Protein AF-A0A0J0USX7-F1 (afdb_monomer_lite)

Secondary structure (DSSP, 8-state):
---EEEEEETTSSS-EEEEE-HHHHHHHHHHHHHHHHHHS----EEEEEE-TT--HHHHHHHHHHHHHHHHTT-EEEEEEEP-GGGGG-HHHHHHHHHHHHHHHTTTEEEEEEEEEETTEEEEEEEEPHHHHHHHHHHHHHHHHHHHHHHHHHHHHHHHHTS-----------------------SSSSSSSHHHHHHHHHHHHHHHHHHHHHHHHHHHHHHHHHHHHHHHHHHHHHHT----------

Radius of gyration: 35.48 Å; chains: 1; bounding box: 99×79×76 Å

Foldseek 3Di:
DDWDFAFPAVPDVVTDTDTGHPVVVVVVVVVVVVVVVVPDDDAAEAEAEDELDDDPVVLVVRLVVVLVSLLSFHKYKYKYFADDPCLVPCVSVLVSVVVSQVVNVLFWDWPAHFDDDDRMTITMIGGDPVSSVVVVVVVVVVVVVVVVVVVVVVVVVVVVVPDDDDDDDDDDDDDDDDDDDPDDDDPDDPPPVVVVVVVVVVVVVVVVVVVVVVVVVVVVVVVVVVVVVVVVVVVVVVVPDDPPDDDDD

pLDDT: mean 75.85, std 19.86, range [28.42, 96.5]

Sequence (249 aa):
MDLDLVEVAPEARPPVCRIMNFTKFKYEAQQRAKESRKKATNIIVKEMKYRPKIGSGDFETKTRKVAQFLTEGHKVKVTIMFRGREMQHPELGRRILDRVAAEVVNVGKVEIMAKQDGRNMTMVLGPDKKAQDMVKAQEKKASEAAAAAEHAEERMDAIMADATPEAPELVGISADGHTAQEAQEVETVEAAEEVEIAEAVEEVLEAEAEIELEAEIEAVAEIEVVAEIQEVIEEAENEAEPAVVGEAN

Structure (mmCIF, N/CA/C/O backbone):
data_AF-A0A0J0USX7-F1
#
_entry.id   AF-A0A0J0USX7-F1
#
loop_
_atom_site.group_PDB
_atom_site.id
_atom_site.type_symbol
_atom_site.label_atom_id
_atom_site.label_alt_id
_atom_site.label_comp_id
_atom_site.label_asym_id
_atom_site.label_entity_id
_atom_site.label_seq_id
_atom_site.pdbx_PDB_ins_code
_atom_site.Cartn_x
_atom_site.Cartn_y
_atom_site.Cartn_z
_atom_site.occupancy
_atom_site.B_iso_or_equiv
_atom_site.auth_seq_id
_atom_site.auth_comp_id
_atom_site.auth_asym_id
_atom_site.auth_atom_id
_atom_site.pdbx_PDB_model_num
ATOM 1 N N . MET A 1 1 ? -33.041 9.061 43.046 1.00 50.84 1 MET A N 1
ATOM 2 C CA . MET A 1 1 ? -33.480 8.273 41.868 1.00 50.84 1 MET A CA 1
ATOM 3 C C . MET A 1 1 ? -33.587 9.272 40.735 1.00 50.84 1 MET A C 1
ATOM 5 O O . MET A 1 1 ? -34.680 9.669 40.362 1.00 50.84 1 MET A O 1
ATOM 9 N N . ASP A 1 2 ? -32.441 9.727 40.246 1.00 78.50 2 ASP A N 1
ATOM 10 C CA . ASP A 1 2 ? -32.368 10.868 39.335 1.00 78.50 2 ASP A CA 1
ATOM 11 C C . ASP A 1 2 ? -32.026 10.311 37.951 1.00 78.50 2 ASP A C 1
ATOM 13 O O . ASP A 1 2 ? -30.861 10.100 37.599 1.00 78.50 2 ASP A O 1
ATOM 17 N N . LEU A 1 3 ? -33.083 9.908 37.242 1.00 86.19 3 LEU A N 1
ATOM 18 C CA . LEU A 1 3 ? -33.037 9.445 35.859 1.00 86.19 3 LEU A CA 1
ATOM 19 C C . LEU A 1 3 ? -33.660 10.515 34.962 1.00 86.19 3 LEU A C 1
ATOM 21 O O . LEU A 1 3 ? -34.644 11.147 35.341 1.00 86.19 3 LEU A O 1
ATOM 25 N N . ASP A 1 4 ? -33.108 10.671 33.763 1.00 89.50 4 ASP A N 1
ATOM 26 C CA . ASP A 1 4 ? -33.528 11.670 32.789 1.00 89.50 4 ASP A CA 1
ATOM 27 C C . ASP A 1 4 ? -34.405 11.025 31.702 1.00 89.50 4 ASP A C 1
ATOM 29 O O . ASP A 1 4 ? -34.228 9.856 31.341 1.00 89.50 4 ASP A O 1
ATOM 33 N N . LEU A 1 5 ? -35.346 11.786 31.139 1.00 90.62 5 LEU A N 1
ATOM 34 C CA . LEU A 1 5 ? -36.062 11.400 29.921 1.00 90.62 5 LEU A CA 1
ATOM 35 C C . LEU A 1 5 ? -35.264 11.904 28.715 1.00 90.62 5 LEU A C 1
ATOM 37 O O . LEU A 1 5 ? -35.216 13.107 28.468 1.00 90.62 5 LEU A O 1
ATOM 41 N N . VAL A 1 6 ? -34.626 10.996 27.976 1.00 90.69 6 VAL A N 1
ATOM 42 C CA . VAL A 1 6 ? -33.762 11.346 26.841 1.00 90.69 6 VAL A CA 1
ATOM 43 C C . VAL A 1 6 ? -34.420 10.915 25.537 1.00 90.69 6 VAL A C 1
ATOM 45 O O . VAL A 1 6 ? -34.780 9.751 25.361 1.00 90.69 6 VAL A O 1
ATOM 48 N N . GLU A 1 7 ? -34.555 11.845 24.601 1.00 90.75 7 GLU A N 1
ATOM 49 C CA . GLU A 1 7 ? -34.989 11.560 23.235 1.00 90.75 7 GLU A CA 1
ATOM 50 C C . GLU A 1 7 ? -33.837 10.911 22.455 1.00 90.75 7 GLU A C 1
ATOM 52 O O . GLU A 1 7 ? -32.769 11.501 22.298 1.00 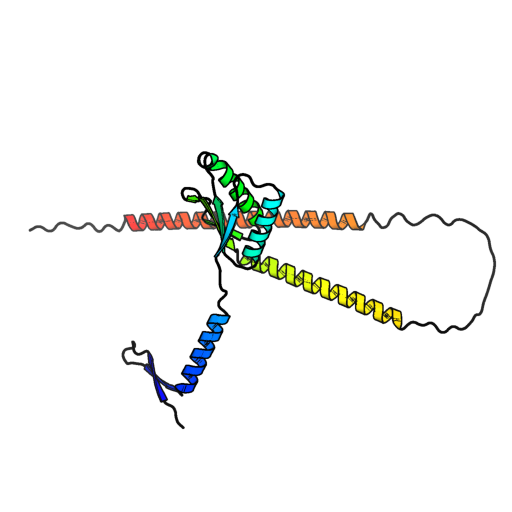90.75 7 GLU A O 1
ATOM 57 N N . VAL A 1 8 ? -34.023 9.664 22.013 1.00 89.44 8 VAL A N 1
ATOM 58 C CA . VAL A 1 8 ? -32.980 8.896 21.300 1.00 89.44 8 VAL A CA 1
ATOM 59 C C . VAL A 1 8 ? -33.176 8.900 19.787 1.00 89.44 8 VAL A C 1
ATOM 61 O O . VAL A 1 8 ? -32.210 8.714 19.053 1.00 89.44 8 VAL A O 1
ATOM 64 N N . ALA A 1 9 ? -34.412 9.103 19.327 1.00 89.88 9 ALA A N 1
ATOM 65 C CA . ALA A 1 9 ? -34.770 9.112 17.914 1.00 89.88 9 ALA A CA 1
ATOM 66 C C . ALA A 1 9 ? -35.772 10.247 17.635 1.00 89.88 9 ALA A C 1
ATOM 68 O O . ALA A 1 9 ? -36.983 10.015 17.712 1.00 89.88 9 ALA A O 1
ATOM 69 N N . PRO A 1 10 ? -35.276 11.457 17.315 1.00 90.50 10 PRO A N 1
ATOM 70 C CA . PRO A 1 10 ? -36.131 12.613 17.043 1.00 90.50 10 PRO A CA 1
ATOM 71 C C . PRO A 1 10 ? -36.825 12.555 15.676 1.00 90.50 10 PRO A C 1
ATOM 73 O O . PRO A 1 10 ? -37.827 13.224 15.452 1.00 90.50 10 PRO A O 1
ATOM 76 N N . GLU A 1 11 ? -36.313 11.746 14.746 1.00 93.81 11 GLU A N 1
ATOM 77 C CA . GLU A 1 11 ? -36.855 11.632 13.385 1.00 93.81 11 GLU A CA 1
ATOM 78 C C . GLU A 1 11 ? -38.049 10.663 13.285 1.00 93.81 11 GLU A C 1
ATOM 80 O O . GLU A 1 11 ? -38.735 10.617 12.263 1.00 93.81 11 GLU A O 1
ATOM 85 N N . ALA A 1 12 ? -38.333 9.895 14.343 1.00 93.38 12 ALA A N 1
ATOM 86 C CA . ALA A 1 12 ? -39.473 8.984 14.384 1.00 93.38 12 ALA A CA 1
ATOM 87 C C . ALA A 1 12 ? -40.796 9.741 14.617 1.00 93.38 12 ALA A C 1
ATOM 89 O O . ALA A 1 12 ? -40.851 10.714 15.369 1.00 93.38 12 ALA A O 1
ATOM 90 N N . ARG A 1 13 ? -41.896 9.275 14.004 1.00 90.75 13 ARG A N 1
ATOM 91 C CA . ARG A 1 13 ? -43.262 9.764 14.272 1.00 90.75 13 ARG A CA 1
ATOM 92 C C . ARG A 1 13 ? -44.103 8.648 14.898 1.00 90.75 13 ARG A C 1
ATOM 94 O O . ARG A 1 13 ? -44.522 7.758 14.159 1.00 90.75 13 ARG A O 1
ATOM 101 N N . PRO A 1 14 ? -44.408 8.692 16.207 1.00 88.81 14 PRO A N 1
ATOM 102 C CA . PRO A 1 14 ? -44.023 9.698 17.214 1.00 88.81 14 PRO A CA 1
ATOM 103 C C . PRO A 1 14 ? -42.555 9.569 17.699 1.00 88.81 14 PRO A C 1
ATOM 105 O O . PRO A 1 14 ? -41.985 8.482 17.585 1.00 88.81 14 PRO A O 1
ATOM 108 N N . PRO A 1 15 ? -41.944 10.645 18.248 1.00 92.81 15 PRO A N 1
ATOM 109 C CA . PRO A 1 15 ? -40.561 10.626 18.729 1.00 92.81 15 PRO A CA 1
ATOM 110 C C . PRO A 1 15 ? -40.397 9.655 19.897 1.00 92.81 15 PRO A C 1
ATOM 112 O O . PRO A 1 15 ? -41.255 9.557 20.780 1.00 92.81 15 PRO A O 1
ATOM 115 N N . VAL A 1 16 ? -39.283 8.922 19.899 1.00 93.75 16 VAL A N 1
ATOM 116 C CA . VAL A 1 16 ? -39.045 7.857 20.879 1.00 93.75 16 VAL A CA 1
ATOM 117 C C . VAL A 1 16 ? -38.107 8.353 21.974 1.00 93.75 16 VAL A C 1
ATOM 119 O O . VAL A 1 16 ? -36.917 8.599 21.746 1.00 93.75 16 VAL A O 1
ATOM 122 N N . CYS A 1 17 ? -38.644 8.438 23.190 1.00 92.25 17 CYS A N 1
ATOM 123 C CA . CYS A 1 17 ? -37.904 8.792 24.397 1.00 92.25 17 CYS A CA 1
ATOM 124 C C . CYS A 1 17 ? -37.589 7.545 25.234 1.00 92.25 17 CYS A C 1
ATOM 126 O O . CYS A 1 17 ? -38.424 6.652 25.387 1.00 92.25 17 CYS A O 1
ATOM 128 N N . ARG A 1 18 ? -36.386 7.487 25.810 1.00 91.56 18 ARG A N 1
ATOM 129 C CA . ARG A 1 18 ? -35.942 6.424 26.720 1.00 91.56 18 ARG A CA 1
ATOM 130 C C . ARG A 1 18 ? -35.486 7.039 28.040 1.00 91.56 18 ARG A C 1
ATOM 132 O O . ARG A 1 18 ? -34.738 8.012 28.053 1.00 91.56 18 ARG A O 1
ATOM 139 N N . ILE A 1 19 ? -35.922 6.450 29.151 1.00 91.25 19 ILE A N 1
ATOM 140 C CA . ILE A 1 19 ? -35.519 6.879 30.494 1.00 91.25 19 ILE A CA 1
ATOM 141 C C . ILE A 1 19 ? -34.122 6.319 30.782 1.00 91.25 19 ILE A C 1
ATOM 143 O O . ILE A 1 19 ? -33.929 5.101 30.774 1.00 91.25 19 ILE A O 1
ATOM 147 N N . MET A 1 20 ? -33.138 7.189 30.997 1.00 89.69 20 MET A N 1
ATOM 148 C CA . MET A 1 20 ? -31.751 6.812 31.293 1.00 89.69 20 MET A CA 1
ATOM 149 C C . MET A 1 20 ? -31.010 7.951 31.998 1.00 89.69 20 MET A C 1
ATOM 151 O O . MET A 1 20 ? -31.457 9.087 31.988 1.00 89.69 20 MET A O 1
ATOM 155 N N . ASN A 1 21 ? -29.845 7.678 32.587 1.00 91.38 21 ASN A N 1
ATOM 156 C CA . ASN A 1 21 ? -28.987 8.749 33.097 1.00 91.38 21 ASN A CA 1
ATOM 157 C C . ASN A 1 21 ? -28.169 9.359 31.946 1.00 91.38 21 ASN A C 1
ATOM 159 O O . ASN A 1 21 ? -27.303 8.684 31.371 1.00 91.38 21 ASN A O 1
ATOM 163 N N . PHE A 1 22 ? -28.420 10.627 31.615 1.00 89.19 22 PHE A N 1
ATOM 164 C CA . PHE A 1 22 ? -27.811 11.278 30.452 1.00 89.19 22 PHE A CA 1
ATOM 165 C C . PHE A 1 22 ? -26.287 11.420 30.585 1.00 89.19 22 PHE A C 1
ATOM 167 O O . PHE A 1 22 ? -25.537 11.218 29.624 1.00 89.19 22 PHE A O 1
ATOM 174 N N . THR A 1 23 ? -25.809 11.711 31.797 1.00 90.75 23 THR A N 1
ATOM 175 C CA . THR A 1 23 ? -24.381 11.917 32.073 1.00 90.75 23 THR A CA 1
ATOM 176 C C . THR A 1 23 ? -23.580 10.633 31.861 1.00 90.75 23 THR A C 1
ATOM 178 O O . THR A 1 23 ? -22.536 10.657 31.200 1.00 90.75 23 THR A O 1
ATOM 181 N N . LYS A 1 24 ? -24.092 9.497 32.352 1.00 91.81 24 LYS A N 1
ATOM 182 C CA . LYS A 1 24 ? -23.464 8.184 32.149 1.00 91.81 24 LYS A CA 1
ATOM 183 C C . LYS A 1 24 ? -23.441 7.792 30.669 1.00 91.81 24 LYS A C 1
ATOM 185 O O . LYS A 1 24 ? -22.391 7.397 30.166 1.00 91.81 24 LYS A O 1
ATOM 190 N N . PHE A 1 25 ? -24.554 7.977 29.957 1.00 90.81 25 PHE A N 1
ATOM 191 C CA . PHE A 1 25 ? -24.641 7.671 28.526 1.00 90.81 25 PHE A CA 1
ATOM 192 C C . PHE A 1 25 ? -23.638 8.482 27.693 1.00 90.81 25 PHE A C 1
ATOM 194 O O . PHE A 1 25 ? -22.931 7.925 26.854 1.00 90.81 25 PHE A O 1
ATOM 201 N N . LYS A 1 26 ? -23.506 9.790 27.957 1.00 92.31 26 LYS A N 1
ATOM 202 C CA . LYS A 1 26 ? -22.534 10.649 27.262 1.00 92.31 26 LYS A CA 1
ATOM 203 C C . LYS A 1 26 ? -21.092 10.194 27.507 1.00 92.31 26 LYS A C 1
ATOM 205 O O . LYS A 1 26 ? -20.283 10.231 26.580 1.00 92.31 26 LYS A O 1
ATOM 210 N N . TYR A 1 27 ? -20.769 9.757 28.724 1.00 94.12 27 TYR A N 1
ATOM 211 C CA . TYR A 1 27 ? -19.449 9.216 29.047 1.00 94.12 27 TYR A CA 1
ATOM 212 C C . TYR A 1 27 ? -19.174 7.905 28.298 1.00 94.12 27 TYR A C 1
ATOM 214 O O . TYR A 1 27 ? -18.152 7.795 27.623 1.00 94.12 27 TYR A O 1
ATOM 222 N N . GLU A 1 28 ? -20.099 6.945 28.335 1.00 94.19 28 GLU A N 1
ATOM 223 C CA . GLU A 1 28 ? -19.962 5.666 27.623 1.00 94.19 28 GLU A CA 1
ATOM 224 C C . GLU A 1 28 ? -19.880 5.861 26.105 1.00 94.19 28 GLU A C 1
ATOM 226 O O . GLU A 1 28 ? -19.040 5.248 25.448 1.00 94.19 28 GLU A O 1
ATOM 231 N N . ALA A 1 29 ? -20.669 6.781 25.542 1.00 93.31 29 ALA A N 1
ATOM 232 C CA . ALA A 1 29 ? -20.594 7.147 24.131 1.00 93.31 29 ALA A CA 1
ATOM 233 C C . ALA A 1 29 ? -19.229 7.756 23.768 1.00 93.31 29 ALA A C 1
ATOM 235 O O . ALA A 1 29 ? -18.646 7.403 22.741 1.00 93.31 29 ALA A O 1
ATOM 236 N N . GLN A 1 30 ? -18.674 8.627 24.618 1.00 94.44 30 GLN A N 1
ATOM 237 C CA . GLN A 1 30 ? -17.334 9.184 24.417 1.00 94.44 30 GLN A CA 1
ATOM 238 C C . GLN A 1 30 ? -16.240 8.120 24.532 1.00 94.44 30 GLN A C 1
ATOM 240 O O . GLN A 1 30 ? -15.299 8.132 23.736 1.00 94.44 30 GLN A O 1
ATOM 245 N N . GLN A 1 31 ? -16.346 7.201 25.490 1.00 95.50 31 GLN A N 1
ATOM 246 C CA . GLN A 1 31 ? -15.386 6.111 25.650 1.00 95.50 31 GLN A CA 1
ATOM 247 C C . GLN A 1 31 ? -15.457 5.142 24.468 1.00 95.50 31 GLN A C 1
ATOM 249 O O . GLN A 1 31 ? -14.426 4.884 23.849 1.00 95.50 31 GLN A O 1
ATOM 254 N N . ARG A 1 32 ? -16.661 4.739 24.043 1.00 93.38 32 ARG A N 1
ATOM 255 C CA . ARG A 1 32 ? -16.876 3.928 22.836 1.00 93.38 32 ARG A CA 1
ATOM 256 C C . ARG A 1 32 ? -16.341 4.613 21.580 1.00 93.38 32 ARG A C 1
ATOM 258 O O . ARG A 1 32 ? -15.703 3.962 20.758 1.00 93.38 32 ARG A O 1
ATOM 265 N N . ALA A 1 33 ? -16.537 5.925 21.435 1.00 93.31 33 ALA A N 1
ATOM 266 C CA . ALA A 1 33 ? -15.982 6.682 20.315 1.00 93.31 33 ALA A CA 1
ATOM 267 C C . ALA A 1 33 ? -14.443 6.711 20.343 1.00 93.31 33 ALA A C 1
ATOM 269 O O . ALA A 1 33 ? -13.807 6.552 19.301 1.00 93.31 33 ALA A O 1
ATOM 270 N N . LYS A 1 34 ? -13.819 6.873 21.518 1.00 93.75 34 LYS A N 1
ATOM 271 C CA . LYS A 1 34 ? -12.353 6.807 21.666 1.00 93.75 34 LYS A CA 1
ATOM 272 C C . LYS A 1 34 ? -11.818 5.407 21.373 1.00 93.75 34 LYS A C 1
ATOM 274 O O . LYS A 1 34 ? -10.821 5.284 20.669 1.00 93.75 34 LYS A O 1
ATOM 279 N N . GLU A 1 35 ? -12.466 4.366 21.882 1.00 93.00 35 GLU A N 1
ATOM 280 C CA . GLU A 1 35 ? -12.103 2.972 21.610 1.00 93.00 35 GLU A CA 1
ATOM 281 C C . GLU A 1 35 ? -12.246 2.634 20.129 1.00 93.00 35 GLU A C 1
ATOM 283 O O . GLU A 1 35 ? -11.338 2.043 19.554 1.00 93.00 35 GLU A O 1
ATOM 288 N N . SER A 1 36 ? -13.326 3.074 19.482 1.00 92.00 36 SER A N 1
ATOM 289 C CA . SER A 1 36 ? -13.518 2.900 18.041 1.00 92.00 36 SER A CA 1
ATOM 290 C C . SER A 1 36 ? -12.425 3.595 17.232 1.00 92.00 36 SER A C 1
ATOM 292 O O . SER A 1 36 ? -11.926 3.012 16.276 1.00 92.00 36 SER A O 1
ATOM 294 N N . ARG A 1 37 ? -12.015 4.811 17.618 1.00 89.69 37 ARG A N 1
ATOM 295 C CA . ARG A 1 37 ? -10.912 5.525 16.952 1.00 89.69 37 ARG A CA 1
ATOM 296 C C . ARG A 1 37 ? -9.565 4.831 17.143 1.00 89.69 37 ARG A C 1
ATOM 298 O O . ARG A 1 37 ? -8.756 4.860 16.230 1.00 89.69 37 ARG A O 1
ATOM 305 N N . LYS A 1 38 ? -9.327 4.215 18.306 1.00 89.69 38 LYS A N 1
ATOM 306 C CA . LYS A 1 38 ? -8.104 3.439 18.578 1.00 89.69 38 LYS A CA 1
ATOM 307 C C . LYS A 1 38 ? -8.077 2.108 17.821 1.00 89.69 38 LYS A C 1
ATOM 309 O O . LYS A 1 38 ? -7.012 1.688 17.395 1.00 89.69 38 LYS A O 1
ATOM 314 N N . LYS A 1 39 ? -9.233 1.451 17.674 1.00 87.69 39 LYS A N 1
ATOM 315 C CA . LYS A 1 39 ? -9.382 0.178 16.947 1.00 87.69 39 LYS A CA 1
ATOM 316 C C . LYS A 1 39 ? -9.358 0.349 15.426 1.00 87.69 39 LYS A C 1
ATOM 318 O O . LYS A 1 39 ? -9.117 -0.618 14.716 1.00 87.69 39 LYS A O 1
ATOM 323 N N . ALA A 1 40 ? -9.626 1.551 14.920 1.00 87.38 40 ALA A N 1
ATOM 324 C CA . ALA A 1 40 ? -9.529 1.841 13.498 1.00 87.38 40 ALA A CA 1
ATOM 325 C C . ALA A 1 40 ? -8.056 1.836 13.054 1.00 87.38 40 ALA A C 1
ATOM 327 O O . ALA A 1 40 ? -7.289 2.734 13.403 1.00 87.38 40 ALA A O 1
ATOM 328 N N . THR A 1 41 ? -7.667 0.840 12.259 1.00 83.50 41 THR A N 1
ATOM 329 C CA . THR A 1 41 ? -6.334 0.771 11.650 1.00 83.50 41 THR A CA 1
ATOM 330 C C . THR A 1 41 ? -6.146 1.934 10.680 1.00 83.50 41 THR A C 1
ATOM 332 O O . THR A 1 41 ? -6.904 2.092 9.721 1.00 83.50 41 THR A O 1
ATOM 335 N N . ASN A 1 42 ? -5.135 2.771 10.920 1.00 84.31 42 ASN A N 1
ATOM 336 C CA . ASN A 1 42 ? -4.835 3.899 10.047 1.00 84.31 42 ASN A CA 1
ATOM 337 C C . ASN A 1 42 ? -4.047 3.421 8.817 1.00 84.31 42 ASN A C 1
ATOM 339 O O . ASN A 1 42 ? -2.852 3.138 8.895 1.00 84.31 42 ASN A O 1
ATOM 343 N N . ILE A 1 43 ? -4.726 3.324 7.674 1.00 89.31 43 ILE A N 1
ATOM 344 C CA . ILE A 1 43 ? -4.095 2.969 6.400 1.00 89.31 43 ILE A CA 1
ATOM 345 C C . ILE A 1 43 ? -3.479 4.237 5.805 1.00 89.31 43 ILE A C 1
ATOM 347 O O . ILE A 1 43 ? -4.162 5.058 5.193 1.00 89.31 43 ILE A O 1
ATOM 351 N N . ILE A 1 44 ? -2.173 4.401 6.001 1.00 92.81 44 ILE A N 1
ATOM 352 C CA . ILE A 1 44 ? -1.399 5.499 5.421 1.00 92.81 44 ILE A CA 1
ATOM 353 C C . ILE A 1 44 ? -0.962 5.109 4.008 1.00 92.81 44 ILE A C 1
ATOM 355 O O . ILE A 1 44 ? -0.533 3.981 3.772 1.00 92.81 44 ILE A O 1
ATOM 359 N N . VAL A 1 45 ? -1.027 6.058 3.071 1.00 93.88 45 VAL A N 1
ATOM 360 C CA . VAL A 1 45 ? -0.423 5.895 1.744 1.00 93.88 45 VAL A CA 1
ATOM 361 C C . VAL A 1 45 ? 1.054 6.268 1.833 1.00 93.88 45 VAL A C 1
ATOM 363 O O . VAL A 1 45 ? 1.400 7.430 2.051 1.00 93.88 45 VAL A O 1
ATOM 366 N N . LYS A 1 46 ? 1.936 5.283 1.680 1.00 95.44 46 LYS A N 1
ATOM 367 C CA . LYS A 1 46 ? 3.384 5.483 1.604 1.00 95.44 46 LYS A CA 1
ATOM 368 C C . LYS A 1 46 ? 3.783 5.735 0.157 1.00 95.44 46 LYS A C 1
ATOM 370 O O . LYS A 1 46 ? 3.250 5.125 -0.765 1.00 95.44 46 LYS A O 1
ATOM 375 N N . GLU A 1 47 ? 4.732 6.636 -0.052 1.00 95.31 47 GLU A N 1
ATOM 376 C CA . GLU A 1 47 ? 5.253 6.931 -1.385 1.00 95.31 47 GLU A CA 1
ATOM 377 C C . GLU A 1 47 ? 6.656 6.357 -1.537 1.00 95.31 47 GLU A C 1
ATOM 379 O O . GLU A 1 47 ? 7.528 6.622 -0.709 1.00 95.31 47 GLU A O 1
ATOM 384 N N . MET A 1 48 ? 6.893 5.619 -2.621 1.00 95.31 48 MET A N 1
ATOM 385 C CA . MET A 1 48 ? 8.213 5.092 -2.954 1.00 95.31 48 MET A CA 1
ATOM 386 C C . MET A 1 48 ? 8.657 5.600 -4.321 1.00 95.31 48 MET A C 1
ATOM 388 O O . MET A 1 48 ? 7.928 5.488 -5.305 1.00 95.31 48 MET A O 1
ATOM 392 N N . LYS A 1 49 ? 9.865 6.170 -4.395 1.00 94.31 49 LYS A N 1
ATOM 393 C CA . LYS A 1 49 ? 10.390 6.781 -5.623 1.00 94.31 49 LYS A CA 1
ATOM 394 C C . LYS A 1 49 ? 11.505 5.947 -6.245 1.00 94.31 49 LYS A C 1
ATOM 396 O O . LYS A 1 49 ? 12.532 5.673 -5.618 1.00 94.31 49 LYS A O 1
ATOM 401 N N . TYR A 1 50 ? 11.334 5.637 -7.522 1.00 94.44 50 TYR A N 1
ATOM 402 C CA . TYR A 1 50 ? 12.287 4.899 -8.343 1.00 94.44 50 TYR A CA 1
ATOM 403 C C . TYR A 1 50 ? 12.848 5.790 -9.454 1.00 94.44 50 TYR A C 1
ATOM 405 O O . TYR A 1 50 ? 12.264 6.809 -9.841 1.00 94.44 50 TYR A O 1
ATOM 413 N N . ARG A 1 51 ? 14.028 5.416 -9.949 1.00 92.31 51 ARG A N 1
ATOM 414 C CA . ARG A 1 51 ? 14.678 6.067 -11.091 1.00 92.31 51 ARG A CA 1
ATOM 415 C C . ARG A 1 51 ? 14.731 5.089 -12.268 1.00 92.31 51 ARG A C 1
ATOM 417 O O . ARG A 1 51 ? 14.954 3.910 -12.017 1.00 92.31 51 ARG A O 1
ATOM 424 N N . PRO A 1 52 ? 14.618 5.560 -13.526 1.00 91.62 52 PRO A N 1
ATOM 425 C CA . PRO A 1 52 ? 14.700 4.691 -14.707 1.00 91.62 52 PRO A CA 1
ATOM 426 C C . PRO A 1 52 ? 16.033 3.935 -14.852 1.00 91.62 52 PRO A C 1
ATOM 428 O O . PRO A 1 52 ? 16.082 2.892 -15.487 1.00 91.62 52 PRO A O 1
ATOM 431 N N . LYS A 1 53 ? 17.119 4.458 -14.266 1.00 90.75 53 LYS A N 1
ATOM 432 C CA . LYS A 1 53 ? 18.472 3.871 -14.281 1.00 90.75 53 LYS A CA 1
ATOM 433 C C . LYS A 1 53 ? 18.914 3.472 -12.874 1.00 90.75 53 LYS A C 1
ATOM 435 O O . LYS A 1 53 ? 19.873 4.021 -12.334 1.00 90.75 53 LYS A O 1
ATOM 440 N N . ILE A 1 54 ? 18.135 2.605 -12.242 1.00 91.81 54 ILE A N 1
ATOM 441 C CA . ILE A 1 54 ? 18.432 2.050 -10.920 1.00 91.81 54 ILE A CA 1
ATOM 442 C C . ILE A 1 54 ? 19.357 0.829 -11.054 1.00 91.81 54 ILE A C 1
ATOM 444 O O . ILE A 1 54 ? 19.212 0.049 -11.991 1.00 91.81 54 ILE A O 1
ATOM 448 N N . GLY A 1 55 ? 20.324 0.678 -10.145 1.00 93.56 55 GLY A N 1
ATOM 449 C CA . GLY A 1 55 ? 21.134 -0.543 -10.047 1.00 93.56 55 GLY A CA 1
ATOM 450 C C . GLY A 1 55 ? 20.377 -1.665 -9.328 1.00 93.56 55 GLY A C 1
ATOM 451 O O . GLY A 1 55 ? 19.422 -1.389 -8.603 1.00 93.56 55 GLY A O 1
ATOM 452 N N . SER A 1 56 ? 20.817 -2.916 -9.479 1.00 92.88 56 SER A N 1
ATOM 453 C CA . SER A 1 56 ? 20.166 -4.087 -8.862 1.00 92.88 56 SER A CA 1
ATOM 454 C C . SER A 1 56 ? 20.041 -3.973 -7.337 1.00 92.88 56 SER A C 1
ATOM 456 O O . SER A 1 56 ? 18.955 -4.173 -6.806 1.00 92.88 56 SER A O 1
ATOM 458 N N . GLY A 1 57 ? 21.102 -3.553 -6.639 1.00 93.50 57 GLY A N 1
ATOM 459 C CA . GLY A 1 57 ? 21.077 -3.438 -5.173 1.00 93.50 57 GLY A CA 1
ATOM 460 C C . GLY A 1 57 ? 20.120 -2.363 -4.627 1.00 93.50 57 GLY A C 1
ATOM 461 O O . GLY A 1 57 ? 19.449 -2.586 -3.619 1.00 93.50 57 GLY A O 1
ATOM 462 N N . ASP A 1 58 ? 20.002 -1.203 -5.292 1.00 93.38 58 ASP A N 1
ATOM 463 C CA . ASP A 1 58 ? 19.034 -0.160 -4.885 1.00 93.38 58 ASP A CA 1
ATOM 464 C C . ASP A 1 58 ? 17.599 -0.593 -5.206 1.00 93.38 58 ASP A C 1
ATOM 466 O O . ASP A 1 58 ? 16.673 -0.279 -4.459 1.00 93.38 58 ASP A O 1
ATOM 470 N N . PHE A 1 59 ? 17.415 -1.332 -6.304 1.00 94.31 59 PHE A N 1
ATOM 471 C CA . PHE A 1 59 ? 16.122 -1.886 -6.679 1.00 94.31 59 PHE A CA 1
ATOM 472 C C . PHE A 1 59 ? 15.616 -2.865 -5.614 1.00 94.31 59 PHE A C 1
ATOM 474 O O . PHE A 1 59 ? 14.544 -2.635 -5.059 1.00 94.31 59 PHE A O 1
ATOM 481 N N . GLU A 1 60 ? 16.422 -3.863 -5.251 1.00 94.38 60 GLU A N 1
ATOM 482 C CA . GLU A 1 60 ? 16.054 -4.877 -4.257 1.00 94.38 60 GLU A CA 1
ATOM 483 C C . GLU A 1 60 ? 15.774 -4.251 -2.883 1.00 94.38 60 GLU A C 1
ATOM 485 O O . GLU A 1 60 ? 14.758 -4.530 -2.247 1.00 94.38 60 GLU A O 1
ATOM 490 N N . THR A 1 61 ? 16.623 -3.312 -2.451 1.00 94.75 61 THR A N 1
ATOM 491 C CA . THR A 1 61 ? 16.430 -2.603 -1.177 1.00 94.75 61 THR A CA 1
ATOM 492 C C . THR A 1 61 ? 15.101 -1.846 -1.148 1.00 94.75 61 THR A C 1
ATOM 494 O O . THR A 1 61 ? 14.431 -1.780 -0.112 1.00 94.75 61 THR A O 1
ATOM 497 N N . LYS A 1 62 ? 14.702 -1.244 -2.274 1.00 94.44 62 LYS A N 1
ATOM 498 C CA . LYS A 1 62 ? 13.419 -0.547 -2.369 1.00 94.44 62 LYS A CA 1
ATOM 499 C C . LYS A 1 62 ? 12.253 -1.518 -2.442 1.00 94.44 62 LYS A C 1
ATOM 501 O O . LYS A 1 62 ? 11.280 -1.277 -1.734 1.00 94.44 62 LYS A O 1
ATOM 506 N N . THR A 1 63 ? 12.345 -2.602 -3.210 1.00 93.94 63 THR A N 1
ATOM 507 C CA . THR A 1 63 ? 11.269 -3.599 -3.266 1.00 93.94 63 THR A CA 1
ATOM 508 C C . THR A 1 63 ? 11.044 -4.251 -1.904 1.00 93.94 63 THR A C 1
ATOM 510 O O . THR A 1 63 ? 9.901 -4.347 -1.469 1.00 93.94 63 THR A O 1
ATOM 513 N N . ARG A 1 64 ? 12.106 -4.543 -1.143 1.00 94.31 64 ARG A N 1
ATOM 514 C CA . ARG A 1 64 ? 11.993 -5.038 0.239 1.00 94.31 64 ARG A CA 1
ATOM 515 C C . ARG A 1 64 ? 11.230 -4.075 1.153 1.00 94.31 64 ARG A C 1
ATOM 517 O O . ARG A 1 64 ? 10.385 -4.498 1.932 1.00 94.31 64 ARG A O 1
ATOM 524 N N . LYS A 1 65 ? 11.477 -2.767 1.032 1.00 95.06 65 LYS A N 1
ATOM 525 C CA . LYS A 1 65 ? 10.717 -1.742 1.773 1.00 95.06 65 LYS A CA 1
ATOM 526 C C . LYS A 1 65 ? 9.262 -1.650 1.318 1.00 95.06 65 LYS A C 1
ATOM 528 O O . LYS A 1 65 ? 8.387 -1.410 2.141 1.00 95.06 65 LYS A O 1
ATOM 533 N N . VAL A 1 66 ? 8.997 -1.815 0.021 1.00 94.94 66 VAL A N 1
ATOM 534 C CA . VAL A 1 66 ? 7.625 -1.883 -0.505 1.00 94.94 66 VAL A CA 1
ATOM 535 C C . VAL A 1 66 ? 6.900 -3.093 0.084 1.00 94.94 66 VAL A C 1
ATOM 537 O O . VAL A 1 66 ? 5.801 -2.918 0.600 1.00 94.94 66 VAL A O 1
ATOM 540 N N . ALA A 1 67 ? 7.533 -4.268 0.092 1.00 93.06 67 ALA A N 1
ATOM 541 C CA . ALA A 1 67 ? 6.992 -5.472 0.714 1.00 93.06 67 ALA A CA 1
ATOM 542 C C . ALA A 1 67 ? 6.715 -5.259 2.210 1.00 93.06 67 ALA A C 1
ATOM 544 O O . ALA A 1 67 ? 5.609 -5.526 2.660 1.00 93.06 67 ALA A O 1
ATOM 545 N N . GLN A 1 68 ? 7.651 -4.658 2.954 1.00 92.69 68 GLN A N 1
ATOM 546 C CA . GLN A 1 68 ? 7.452 -4.328 4.369 1.00 92.69 68 GLN A CA 1
ATOM 547 C C . GLN A 1 68 ? 6.230 -3.419 4.595 1.00 92.69 68 GLN A C 1
ATOM 549 O O . GLN A 1 68 ? 5.394 -3.707 5.449 1.00 92.69 68 GLN A O 1
ATOM 554 N N . PHE A 1 69 ? 6.083 -2.340 3.819 1.00 93.88 69 PHE A N 1
ATOM 555 C CA . PHE A 1 69 ? 4.921 -1.452 3.946 1.00 93.88 69 PHE A CA 1
ATOM 556 C C . PHE A 1 69 ? 3.605 -2.156 3.610 1.00 93.88 69 PHE A C 1
ATOM 558 O O . PHE A 1 69 ? 2.573 -1.853 4.214 1.00 93.88 69 PHE A O 1
ATOM 565 N N . LEU A 1 70 ? 3.639 -3.093 2.663 1.00 92.50 70 LEU A N 1
ATOM 566 C CA . LEU A 1 70 ? 2.479 -3.903 2.329 1.00 92.50 70 LEU A CA 1
ATOM 567 C C . LEU A 1 70 ? 2.164 -4.896 3.440 1.00 92.50 70 LEU A C 1
ATOM 569 O O . LEU A 1 70 ? 0.996 -4.995 3.772 1.00 92.50 70 LEU A O 1
ATOM 573 N N . THR A 1 71 ? 3.138 -5.526 4.097 1.00 90.75 71 THR A N 1
ATOM 574 C CA . THR A 1 71 ? 2.902 -6.391 5.272 1.00 90.75 71 THR A CA 1
ATOM 575 C C . THR A 1 71 ? 2.311 -5.614 6.458 1.00 90.75 71 THR A C 1
ATOM 577 O O . THR A 1 71 ? 1.422 -6.106 7.160 1.00 90.75 71 THR A O 1
ATOM 580 N N . GLU A 1 72 ? 2.729 -4.359 6.648 1.00 90.00 72 GLU A N 1
ATOM 581 C CA . GLU A 1 72 ? 2.194 -3.453 7.678 1.00 90.00 72 GLU A CA 1
ATOM 582 C C . GLU A 1 72 ? 0.737 -3.008 7.409 1.00 90.00 72 GLU A C 1
ATOM 584 O O . GLU A 1 72 ? 0.067 -2.509 8.314 1.00 90.00 72 GLU A O 1
ATOM 589 N N . GLY A 1 73 ? 0.205 -3.201 6.194 1.00 90.38 73 GLY A N 1
ATOM 590 C CA . GLY A 1 73 ? -1.158 -2.774 5.831 1.00 90.38 73 GLY A CA 1
ATOM 591 C C . GLY A 1 73 ? -1.258 -1.354 5.311 1.00 90.38 73 GLY A C 1
ATOM 592 O O . GLY A 1 73 ? -2.339 -0.759 5.316 1.00 90.38 73 GLY A O 1
ATOM 593 N N . HIS A 1 74 ? -0.150 -0.806 4.830 1.00 94.38 74 HIS A N 1
ATOM 594 C CA . HIS A 1 74 ? -0.128 0.478 4.158 1.00 94.38 74 HIS A CA 1
ATOM 595 C C . HIS A 1 74 ? -0.266 0.311 2.646 1.00 94.38 74 HIS A C 1
ATOM 597 O O . HIS A 1 74 ? 0.249 -0.630 2.049 1.00 94.38 74 HIS A O 1
ATOM 603 N N . LYS A 1 75 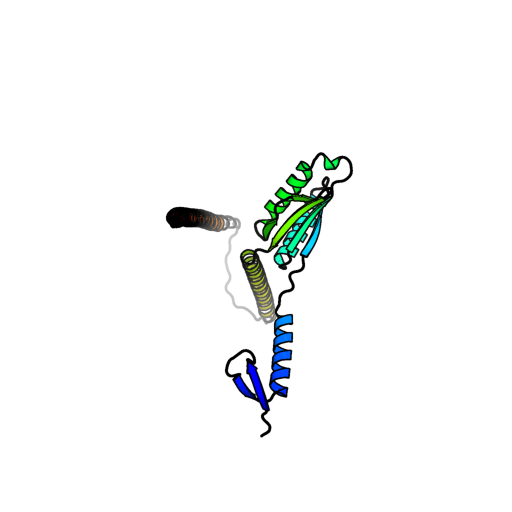? -0.951 1.262 2.008 1.00 94.88 75 LYS A N 1
ATOM 604 C CA . LYS A 1 75 ? -0.977 1.344 0.543 1.00 94.88 75 LYS A CA 1
ATOM 605 C C . LYS A 1 75 ? 0.314 1.982 0.067 1.00 94.88 75 LYS A C 1
ATOM 607 O O . LYS A 1 75 ? 0.763 2.964 0.662 1.00 94.88 75 LYS A O 1
ATOM 612 N N . VAL A 1 76 ? 0.886 1.485 -1.022 1.00 96.50 76 VAL A N 1
ATOM 613 C CA . VAL A 1 76 ? 2.152 2.006 -1.543 1.00 96.50 76 VAL A CA 1
ATOM 614 C C . VAL A 1 76 ? 1.951 2.581 -2.934 1.00 96.50 76 VAL A C 1
ATOM 616 O O . VAL A 1 76 ? 1.590 1.883 -3.876 1.00 96.50 76 VAL A O 1
ATOM 619 N N . LYS A 1 77 ? 2.225 3.876 -3.074 1.00 96.44 77 LYS A N 1
ATOM 620 C CA . LYS A 1 77 ? 2.283 4.564 -4.360 1.00 96.44 77 LYS A CA 1
ATOM 621 C C . LYS A 1 77 ? 3.724 4.576 -4.847 1.00 96.44 77 LYS A C 1
ATOM 623 O O . LYS A 1 77 ? 4.566 5.321 -4.337 1.00 96.44 77 LYS A O 1
ATOM 628 N N . VAL A 1 78 ? 4.001 3.759 -5.851 1.00 95.94 78 VAL A N 1
ATOM 629 C CA . VAL A 1 78 ? 5.298 3.687 -6.514 1.00 95.94 78 VAL A CA 1
ATOM 630 C C . VAL A 1 78 ? 5.332 4.732 -7.621 1.00 95.94 78 VAL A C 1
ATOM 632 O O . VAL A 1 78 ? 4.436 4.789 -8.455 1.00 95.94 78 VAL A O 1
ATOM 635 N N . THR A 1 79 ? 6.345 5.594 -7.617 1.00 95.31 79 THR A N 1
ATOM 636 C CA . THR A 1 79 ? 6.508 6.669 -8.602 1.00 95.31 79 THR A CA 1
ATOM 637 C C . THR A 1 79 ? 7.882 6.599 -9.248 1.00 95.31 79 THR A C 1
ATOM 639 O O . THR A 1 79 ? 8.905 6.724 -8.574 1.00 95.31 79 THR A O 1
ATOM 642 N N . ILE A 1 80 ? 7.915 6.480 -10.569 1.00 94.31 80 ILE A N 1
ATOM 643 C CA . ILE A 1 80 ? 9.118 6.660 -11.376 1.00 94.31 80 ILE A CA 1
ATOM 644 C C . ILE A 1 80 ? 9.111 8.077 -11.926 1.00 94.31 80 ILE A C 1
ATOM 646 O O . ILE A 1 80 ? 8.132 8.521 -12.518 1.00 94.31 80 ILE A O 1
ATOM 650 N N . MET A 1 81 ? 10.211 8.797 -11.732 1.00 92.50 81 MET A N 1
ATOM 651 C CA . MET A 1 81 ? 10.385 10.128 -12.308 1.00 92.50 81 MET A CA 1
ATOM 652 C C . MET A 1 81 ? 11.293 10.030 -13.527 1.00 92.50 81 MET A C 1
ATOM 654 O O . MET A 1 81 ? 12.479 9.723 -13.385 1.00 92.50 81 MET A O 1
ATOM 658 N N . PHE A 1 82 ? 10.776 10.355 -14.707 1.00 92.88 82 PHE A N 1
ATOM 659 C CA . PHE A 1 82 ? 11.612 10.494 -15.896 1.00 92.88 82 PHE A CA 1
ATOM 660 C C . PHE A 1 82 ? 12.352 11.831 -15.859 1.00 92.88 82 PHE A C 1
ATOM 662 O O . PHE A 1 82 ? 11.835 12.836 -15.351 1.00 92.88 82 PHE A O 1
ATOM 669 N N . ARG A 1 83 ? 13.585 11.890 -16.375 1.00 91.12 83 ARG A N 1
ATOM 670 C CA . ARG A 1 83 ? 14.325 13.156 -16.474 1.00 91.12 83 ARG A CA 1
ATOM 671 C C . ARG A 1 83 ? 14.807 13.418 -17.897 1.00 91.12 83 ARG A C 1
ATOM 673 O O . ARG A 1 83 ? 15.553 12.641 -18.480 1.00 91.12 83 ARG A O 1
ATOM 680 N N . GLY A 1 84 ? 14.438 14.589 -18.421 1.00 90.44 84 GLY A N 1
ATOM 681 C CA . GLY A 1 84 ? 14.929 15.101 -19.699 1.00 90.44 84 GLY A CA 1
ATOM 682 C C . GLY A 1 84 ? 14.616 14.152 -20.855 1.00 90.44 84 GLY A C 1
ATOM 683 O O . GLY A 1 84 ? 13.457 13.935 -21.184 1.00 90.44 84 GLY A O 1
ATOM 684 N N . ARG A 1 85 ? 15.665 13.570 -21.445 1.00 89.94 85 ARG A N 1
ATOM 685 C CA . ARG A 1 85 ? 15.587 12.693 -22.627 1.00 89.94 85 ARG A CA 1
ATOM 686 C C . ARG A 1 85 ? 14.905 11.348 -22.352 1.00 89.94 85 ARG A C 1
ATOM 688 O O . ARG A 1 85 ? 14.471 10.686 -23.281 1.00 89.94 85 ARG A O 1
ATOM 695 N N . GLU A 1 86 ? 14.773 10.960 -21.087 1.00 88.25 86 GLU A N 1
ATOM 696 C CA . GLU A 1 86 ? 14.153 9.689 -20.693 1.00 88.25 86 GLU A CA 1
ATOM 697 C C . GLU A 1 86 ? 12.624 9.697 -20.844 1.00 88.25 86 GLU A C 1
ATOM 699 O O . GLU A 1 86 ? 12.017 8.634 -20.848 1.00 88.25 86 GLU A O 1
ATOM 704 N N . MET A 1 87 ? 11.993 10.867 -21.028 1.00 89.19 87 MET A N 1
ATOM 705 C CA . MET A 1 87 ? 10.545 10.960 -21.278 1.00 89.19 87 MET A CA 1
ATOM 706 C C . MET A 1 87 ? 10.110 10.275 -22.583 1.00 89.19 87 MET A C 1
ATOM 708 O O . MET A 1 87 ? 8.946 9.920 -22.716 1.00 89.19 87 MET A O 1
ATOM 712 N N . GLN A 1 88 ? 11.036 10.079 -23.529 1.00 88.44 88 GLN A N 1
ATOM 713 C CA . GLN A 1 88 ? 10.782 9.372 -24.792 1.00 88.44 88 GLN A CA 1
ATOM 714 C C . GLN A 1 88 ? 10.781 7.846 -24.624 1.00 88.44 88 GLN A C 1
ATOM 716 O O . GLN A 1 88 ? 10.347 7.136 -25.524 1.00 88.44 88 GLN A O 1
ATOM 721 N N . HIS A 1 89 ? 11.242 7.339 -23.476 1.00 89.31 89 HIS A N 1
ATOM 722 C CA . HIS A 1 89 ? 11.337 5.909 -23.191 1.00 89.31 89 HIS A CA 1
ATOM 723 C C . HIS A 1 89 ? 10.503 5.529 -21.955 1.00 89.31 89 HIS A C 1
ATOM 725 O O . HIS A 1 89 ? 11.064 5.111 -20.936 1.00 89.31 89 HIS A O 1
ATOM 731 N N . PRO A 1 90 ? 9.160 5.630 -22.026 1.00 89.62 90 PRO A N 1
ATOM 732 C CA . PRO A 1 90 ? 8.284 5.169 -20.948 1.00 89.62 90 PRO A CA 1
ATOM 733 C C . PRO A 1 90 ? 8.409 3.656 -20.703 1.00 89.62 90 PRO A C 1
ATOM 735 O O . PRO A 1 90 ? 8.178 3.196 -19.586 1.00 89.62 90 PRO A O 1
ATOM 738 N N . GLU A 1 91 ? 8.856 2.892 -21.708 1.00 92.62 91 GLU A N 1
ATOM 739 C CA . GLU A 1 91 ? 9.112 1.449 -21.616 1.00 92.62 91 GLU A CA 1
ATOM 740 C C . GLU A 1 91 ? 10.065 1.074 -20.477 1.00 92.62 91 GLU A C 1
ATOM 742 O O . GLU A 1 91 ? 9.846 0.074 -19.796 1.00 92.62 91 GLU A O 1
ATOM 747 N N . LEU A 1 92 ? 11.105 1.881 -20.230 1.00 90.94 92 LEU A N 1
ATOM 748 C CA . LEU A 1 92 ? 12.065 1.609 -19.155 1.00 90.94 92 LEU A CA 1
ATOM 749 C C . LEU A 1 92 ? 11.409 1.706 -17.776 1.00 90.94 92 LEU A C 1
ATOM 751 O O . LEU A 1 92 ? 11.723 0.919 -16.889 1.00 90.94 92 LEU A O 1
ATOM 755 N N . GLY A 1 93 ? 10.487 2.656 -17.600 1.00 91.88 93 GLY A N 1
ATOM 756 C CA . GLY A 1 93 ? 9.728 2.774 -16.360 1.00 91.88 93 GLY A CA 1
ATOM 757 C C . GLY A 1 93 ? 8.758 1.613 -16.185 1.00 91.88 93 GLY A C 1
ATOM 758 O O . GLY A 1 93 ? 8.702 1.022 -15.109 1.00 91.88 93 GLY A O 1
ATOM 759 N N . ARG A 1 94 ? 8.062 1.237 -17.263 1.00 93.19 94 ARG A N 1
ATOM 760 C CA . ARG A 1 94 ? 7.103 0.130 -17.247 1.00 93.19 94 ARG A CA 1
ATOM 761 C C . ARG A 1 94 ? 7.762 -1.190 -16.845 1.00 93.19 94 ARG A C 1
ATOM 763 O O . ARG A 1 94 ? 7.317 -1.798 -15.885 1.00 93.19 94 ARG A O 1
ATOM 770 N N . ARG A 1 95 ? 8.907 -1.540 -17.444 1.00 93.38 95 ARG A N 1
ATOM 771 C CA . ARG A 1 95 ? 9.663 -2.761 -17.091 1.00 93.38 95 ARG A CA 1
ATOM 772 C C . ARG A 1 95 ? 10.053 -2.835 -15.611 1.00 93.38 95 ARG A C 1
ATOM 774 O O . ARG A 1 95 ? 10.069 -3.917 -15.037 1.00 93.38 95 ARG A O 1
ATOM 781 N N . ILE A 1 96 ? 10.397 -1.701 -14.994 1.00 93.19 96 ILE A N 1
ATOM 782 C CA . ILE A 1 96 ? 10.732 -1.658 -13.562 1.00 93.19 96 ILE A CA 1
ATOM 783 C C . ILE A 1 96 ? 9.476 -1.890 -12.721 1.00 93.19 96 ILE A C 1
ATOM 785 O O . ILE A 1 96 ? 9.535 -2.651 -11.762 1.00 93.19 96 ILE A O 1
ATOM 789 N N . LEU A 1 97 ? 8.352 -1.256 -13.068 1.00 93.19 97 LEU A N 1
ATOM 790 C CA . LEU A 1 97 ? 7.091 -1.443 -12.345 1.00 93.19 97 LEU A CA 1
ATOM 791 C C . LEU A 1 97 ? 6.562 -2.870 -12.480 1.00 93.19 97 LEU A C 1
ATOM 793 O O . LEU A 1 97 ? 6.136 -3.428 -11.476 1.00 93.19 97 LEU A O 1
ATOM 797 N N . ASP A 1 98 ? 6.665 -3.467 -13.666 1.00 93.88 98 ASP A N 1
ATOM 798 C CA . ASP A 1 98 ? 6.270 -4.857 -13.906 1.00 93.88 98 ASP A CA 1
ATOM 799 C C . ASP A 1 98 ? 7.121 -5.819 -13.058 1.00 93.88 98 ASP A C 1
ATOM 801 O O . ASP A 1 98 ? 6.590 -6.740 -12.443 1.00 93.88 98 ASP A O 1
ATOM 805 N N . ARG A 1 99 ? 8.433 -5.562 -12.931 1.00 93.50 99 ARG A N 1
ATOM 806 C CA . ARG A 1 99 ? 9.306 -6.348 -12.043 1.00 93.50 99 ARG A CA 1
ATOM 807 C C . ARG A 1 99 ? 8.939 -6.184 -10.567 1.00 93.50 99 ARG A C 1
ATOM 809 O O . ARG A 1 99 ? 8.899 -7.171 -9.846 1.00 93.50 99 ARG A O 1
ATOM 816 N N . VAL A 1 100 ? 8.658 -4.957 -10.117 1.00 93.00 100 VAL A N 1
ATOM 817 C CA . VAL A 1 100 ? 8.189 -4.728 -8.738 1.00 93.00 100 VAL A CA 1
ATOM 818 C C . VAL A 1 100 ? 6.863 -5.445 -8.502 1.00 93.00 100 VAL A C 1
ATOM 820 O O . VAL A 1 100 ? 6.689 -6.037 -7.447 1.00 93.00 100 VAL A O 1
ATOM 823 N N . ALA A 1 101 ? 5.939 -5.412 -9.464 1.00 92.88 101 ALA A N 1
ATOM 824 C CA . ALA A 1 101 ? 4.667 -6.113 -9.350 1.00 92.88 101 ALA A CA 1
ATOM 825 C C . ALA A 1 101 ? 4.876 -7.627 -9.209 1.00 92.88 101 ALA A C 1
ATOM 827 O O . ALA A 1 101 ? 4.271 -8.213 -8.321 1.00 92.88 101 ALA A O 1
ATOM 828 N N . ALA A 1 102 ? 5.775 -8.222 -10.004 1.00 93.06 102 ALA A N 1
ATOM 829 C CA . ALA A 1 102 ? 6.108 -9.648 -9.942 1.00 93.06 102 ALA A CA 1
ATOM 830 C C . ALA A 1 102 ? 6.704 -10.075 -8.587 1.00 93.06 102 ALA A C 1
ATOM 832 O O . ALA A 1 102 ? 6.320 -11.102 -8.041 1.00 93.06 102 ALA A O 1
ATOM 833 N N . GLU A 1 103 ? 7.598 -9.274 -8.004 1.00 90.75 103 GLU A N 1
ATOM 834 C CA . GLU A 1 103 ? 8.190 -9.574 -6.687 1.00 90.75 103 GLU A CA 1
ATOM 835 C C . GLU A 1 103 ? 7.198 -9.403 -5.525 1.00 90.75 103 GLU A C 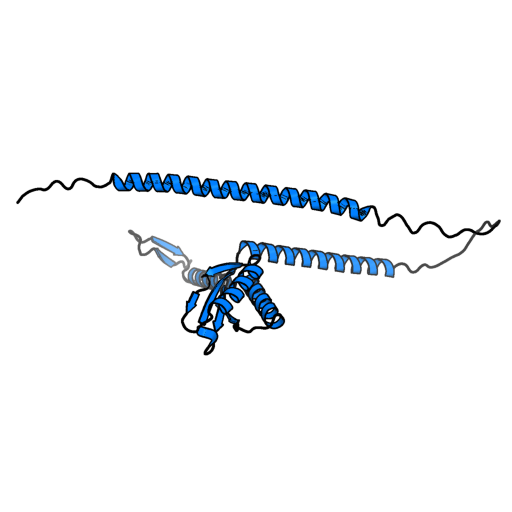1
ATOM 837 O O . GLU A 1 103 ? 7.394 -9.954 -4.444 1.00 90.75 103 GLU A O 1
ATOM 842 N N . VAL A 1 104 ? 6.136 -8.622 -5.730 1.00 89.38 104 VAL A N 1
ATOM 843 C CA . VAL A 1 104 ? 5.180 -8.230 -4.687 1.00 89.38 104 VAL A CA 1
ATOM 844 C C . VAL A 1 104 ? 3.888 -9.061 -4.720 1.00 89.38 104 VAL A C 1
ATOM 846 O O . VAL A 1 104 ? 3.086 -8.944 -3.793 1.00 89.38 104 VAL A O 1
ATOM 849 N N . VAL A 1 105 ? 3.705 -9.948 -5.709 1.00 88.88 105 VAL A N 1
ATOM 850 C CA . VAL A 1 105 ? 2.496 -10.788 -5.870 1.00 88.88 105 VAL A CA 1
ATOM 851 C C . VAL A 1 105 ? 2.114 -11.518 -4.577 1.00 88.88 105 VAL A C 1
ATOM 853 O O . VAL A 1 105 ? 0.939 -11.574 -4.228 1.00 88.88 105 VAL A O 1
ATOM 856 N N . ASN A 1 106 ? 3.102 -11.986 -3.813 1.00 85.69 106 ASN A N 1
ATOM 857 C CA . ASN A 1 106 ? 2.874 -12.774 -2.599 1.00 85.69 106 ASN A CA 1
ATOM 858 C C . ASN A 1 106 ? 2.353 -11.958 -1.403 1.00 85.69 106 ASN A C 1
ATOM 860 O O . ASN A 1 106 ? 1.832 -12.537 -0.457 1.00 85.6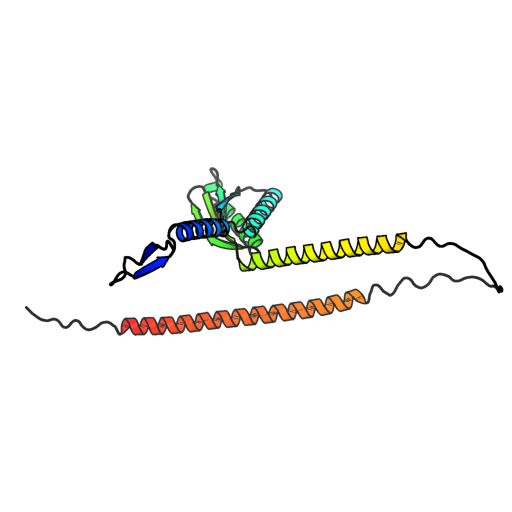9 106 ASN A O 1
ATOM 864 N N . VAL A 1 107 ? 2.520 -10.630 -1.397 1.00 87.50 107 VAL A N 1
ATOM 865 C CA . VAL A 1 107 ? 2.182 -9.767 -0.241 1.00 87.50 107 VAL A CA 1
ATOM 866 C C . VAL A 1 107 ? 1.130 -8.705 -0.561 1.00 87.50 107 VAL A C 1
ATOM 868 O O . VAL A 1 107 ? 0.557 -8.097 0.350 1.00 87.50 107 VAL A O 1
ATOM 871 N N . GLY A 1 108 ? 0.866 -8.439 -1.840 1.00 89.88 108 GLY A N 1
ATOM 872 C CA . GLY A 1 108 ? -0.058 -7.389 -2.237 1.00 89.88 108 GLY A CA 1
ATOM 873 C C . GLY A 1 108 ? -0.572 -7.509 -3.663 1.00 89.88 108 GLY A C 1
ATOM 874 O O . GLY A 1 108 ? -0.011 -8.191 -4.514 1.00 89.88 108 GLY A O 1
ATOM 875 N N . LYS A 1 109 ? -1.649 -6.770 -3.924 1.00 92.06 109 LYS A N 1
ATOM 876 C CA . LYS A 1 109 ? -2.339 -6.707 -5.213 1.00 92.06 109 LYS A CA 1
ATOM 877 C C . LYS A 1 109 ? -2.151 -5.332 -5.853 1.00 92.06 109 LYS A C 1
ATOM 879 O O . LYS A 1 109 ? -2.112 -4.304 -5.174 1.00 92.06 109 LYS A O 1
ATOM 884 N N . VAL A 1 110 ? -2.068 -5.285 -7.181 1.00 94.12 110 VAL A N 1
ATOM 885 C CA . VAL A 1 110 ? -2.051 -4.021 -7.933 1.00 94.12 110 VAL A CA 1
ATOM 886 C C . VAL A 1 110 ? -3.466 -3.430 -7.953 1.00 94.12 110 VAL A C 1
ATOM 888 O O . VAL A 1 110 ? -4.374 -4.020 -8.530 1.00 94.12 110 VAL A O 1
ATOM 891 N N . GLU A 1 111 ? -3.663 -2.263 -7.329 1.00 92.69 111 GLU A N 1
ATOM 892 C CA . GLU A 1 111 ? -4.945 -1.535 -7.380 1.00 92.69 111 GLU A CA 1
ATOM 893 C C . GLU A 1 111 ? -5.033 -0.662 -8.632 1.00 92.69 111 GLU A C 1
ATOM 895 O O . GLU A 1 111 ? -6.057 -0.624 -9.309 1.00 92.69 111 GLU A O 1
ATOM 900 N N . ILE A 1 112 ? -3.951 0.059 -8.937 1.00 94.31 112 ILE A N 1
ATOM 901 C CA . ILE A 1 112 ? -3.864 0.930 -10.109 1.00 94.31 112 ILE A CA 1
ATOM 902 C C . ILE A 1 112 ? -2.638 0.514 -10.904 1.00 94.31 112 ILE A C 1
ATOM 904 O O . ILE A 1 112 ? -1.512 0.653 -10.419 1.00 94.31 112 ILE A O 1
ATOM 908 N N . MET A 1 113 ? -2.875 0.034 -12.125 1.00 92.31 113 MET A N 1
ATOM 909 C CA . MET A 1 113 ? -1.827 -0.332 -13.078 1.00 92.31 113 MET A CA 1
ATOM 910 C C . MET A 1 113 ? -0.926 0.862 -13.422 1.00 92.31 113 MET A C 1
ATOM 912 O O . MET A 1 113 ? -1.309 2.022 -13.258 1.00 92.31 113 MET A O 1
ATOM 916 N N . ALA A 1 114 ? 0.272 0.572 -13.935 1.00 93.75 114 ALA A N 1
ATOM 917 C CA . ALA A 1 114 ? 1.253 1.577 -14.326 1.00 93.75 114 ALA A CA 1
ATOM 918 C C . ALA A 1 114 ? 0.659 2.604 -15.309 1.00 93.75 114 ALA A C 1
ATOM 920 O O . ALA A 1 114 ? 0.421 2.307 -16.482 1.00 93.75 114 ALA A O 1
ATOM 921 N N . LYS A 1 115 ? 0.452 3.835 -14.832 1.00 92.19 115 LYS A N 1
ATOM 922 C CA . LYS A 1 115 ? -0.084 4.949 -15.619 1.00 92.19 115 LYS A CA 1
ATOM 923 C C . LYS A 1 115 ? 0.939 6.070 -15.707 1.00 92.19 115 LYS A C 1
ATOM 925 O O . LYS A 1 115 ? 1.586 6.427 -14.724 1.00 92.19 115 LYS A O 1
ATOM 930 N N . GLN A 1 116 ? 1.086 6.641 -16.898 1.00 91.12 116 GLN A N 1
ATOM 931 C CA . GLN A 1 116 ? 1.926 7.814 -17.095 1.00 91.12 116 GLN A CA 1
ATOM 932 C C . GLN A 1 116 ? 1.155 9.079 -16.697 1.00 91.12 116 GLN A C 1
ATOM 934 O O . GLN A 1 116 ? 0.122 9.400 -17.280 1.00 91.12 116 GLN A O 1
ATOM 939 N N . 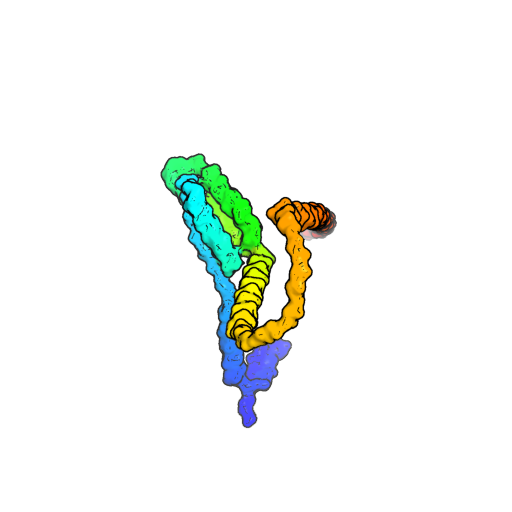ASP A 1 117 ? 1.684 9.795 -15.711 1.00 91.06 117 ASP A N 1
ATOM 940 C CA . ASP A 1 117 ? 1.217 11.089 -15.223 1.00 91.06 117 ASP A CA 1
ATOM 941 C C . ASP A 1 117 ? 2.255 12.167 -15.588 1.00 91.06 117 ASP A C 1
ATOM 943 O O . ASP A 1 117 ? 3.124 12.570 -14.803 1.00 91.06 117 ASP A O 1
ATOM 947 N N . GLY A 1 118 ? 2.247 12.551 -16.868 1.00 90.06 118 GLY A N 1
ATOM 948 C CA . GLY A 1 118 ? 3.173 13.522 -17.450 1.00 90.06 118 GLY A CA 1
ATOM 949 C C . GLY A 1 118 ? 4.639 13.082 -17.373 1.00 90.06 118 GLY A C 1
ATOM 950 O O . GLY A 1 118 ? 5.099 12.230 -18.137 1.00 90.06 118 GLY A O 1
ATOM 951 N N . ARG A 1 119 ? 5.396 13.709 -16.465 1.00 90.62 119 ARG A N 1
ATOM 952 C CA . ARG A 1 119 ? 6.817 13.403 -16.216 1.00 90.62 119 ARG A CA 1
ATOM 953 C C . ARG A 1 119 ? 7.012 12.200 -15.285 1.00 90.62 119 ARG A C 1
ATOM 955 O O . ARG A 1 119 ? 8.116 11.651 -15.205 1.00 90.62 119 ARG A O 1
ATOM 962 N N . ASN A 1 120 ? 5.963 11.800 -14.585 1.00 93.56 120 ASN A N 1
ATOM 963 C CA . ASN A 1 120 ? 6.007 10.703 -13.643 1.00 93.56 120 ASN A CA 1
ATOM 964 C C . ASN A 1 120 ? 5.241 9.515 -14.220 1.00 93.56 120 ASN A C 1
ATOM 966 O O . ASN A 1 120 ? 4.334 9.675 -15.028 1.00 93.56 120 ASN A O 1
ATOM 970 N N . MET A 1 121 ? 5.596 8.311 -13.805 1.00 94.44 121 MET A N 1
ATOM 971 C CA . MET A 1 121 ? 4.775 7.125 -14.010 1.00 94.44 121 MET A CA 1
ATOM 972 C C . MET A 1 121 ? 4.505 6.517 -12.651 1.00 94.44 121 MET A C 1
ATOM 974 O O . MET A 1 121 ? 5.432 6.343 -11.857 1.00 94.44 121 MET A O 1
ATOM 978 N N . THR A 1 122 ? 3.236 6.275 -12.362 1.00 95.38 122 THR A N 1
ATOM 979 C CA . THR A 1 122 ? 2.779 5.870 -11.040 1.00 95.38 122 THR A CA 1
ATOM 980 C C . THR A 1 122 ? 2.044 4.542 -11.111 1.00 95.38 122 THR A C 1
ATOM 982 O O . THR A 1 122 ? 1.378 4.227 -12.095 1.00 95.38 122 THR A O 1
ATOM 985 N N . MET A 1 123 ? 2.201 3.754 -10.055 1.00 95.81 123 MET A N 1
ATOM 986 C CA . MET A 1 123 ? 1.481 2.509 -9.811 1.00 95.81 123 MET A CA 1
ATOM 987 C C . MET A 1 123 ? 1.088 2.492 -8.336 1.00 95.81 123 MET A C 1
ATOM 989 O O . MET A 1 123 ? 1.864 2.950 -7.489 1.00 95.81 123 MET A O 1
ATOM 993 N N . VAL A 1 124 ? -0.108 2.000 -8.019 1.00 95.56 124 VAL A N 1
ATOM 994 C CA . VAL A 1 124 ? -0.566 1.883 -6.628 1.00 95.56 124 VAL A CA 1
ATOM 995 C C . VAL A 1 124 ? -0.770 0.418 -6.288 1.00 95.56 124 VAL A C 1
ATOM 997 O O . VAL A 1 124 ? -1.521 -0.288 -6.960 1.00 95.56 124 VAL A O 1
ATOM 1000 N N . LEU A 1 125 ? -0.085 -0.008 -5.232 1.00 94.81 125 LEU A N 1
ATOM 1001 C CA . LEU A 1 125 ? -0.145 -1.343 -4.658 1.00 94.81 125 LEU A CA 1
ATOM 1002 C C . LEU A 1 125 ? -0.987 -1.290 -3.381 1.00 94.81 125 LEU A C 1
ATOM 1004 O O . LEU A 1 125 ? -0.773 -0.428 -2.516 1.00 94.81 125 LEU A O 1
ATOM 1008 N N . GLY A 1 126 ? -1.946 -2.203 -3.287 1.00 93.62 126 GLY A N 1
ATOM 1009 C CA . GLY A 1 126 ? -2.773 -2.427 -2.112 1.00 93.62 126 GLY A CA 1
ATOM 1010 C C . GLY A 1 126 ? -2.317 -3.682 -1.363 1.00 93.62 126 GLY A C 1
ATOM 1011 O O . GLY A 1 126 ? -1.929 -4.660 -2.003 1.00 93.62 126 GLY A O 1
ATOM 1012 N N . PRO A 1 127 ? -2.353 -3.681 -0.022 1.00 93.31 127 PRO A N 1
ATOM 1013 C CA . PRO A 1 127 ? -2.092 -4.889 0.747 1.00 93.31 127 PRO A CA 1
ATOM 1014 C C . PRO A 1 127 ? -3.212 -5.913 0.532 1.00 93.31 127 PRO A C 1
ATOM 1016 O O . PRO A 1 127 ? -4.392 -5.546 0.558 1.00 93.31 127 PRO A O 1
ATOM 1019 N N . ASP A 1 128 ? -2.857 -7.187 0.373 1.00 89.81 128 ASP A N 1
ATOM 1020 C CA . ASP A 1 128 ? -3.843 -8.266 0.422 1.00 89.81 128 ASP A CA 1
ATOM 1021 C C . ASP A 1 128 ? -4.008 -8.728 1.874 1.00 89.81 128 ASP A C 1
ATOM 1023 O O . ASP A 1 128 ? -3.062 -9.189 2.513 1.00 89.81 128 ASP A O 1
ATOM 1027 N N . LYS A 1 129 ? -5.222 -8.581 2.413 1.00 82.75 129 LYS A N 1
ATOM 1028 C CA . LYS A 1 129 ? -5.529 -8.957 3.798 1.00 82.75 129 LYS A CA 1
ATOM 1029 C C . LYS A 1 129 ? -5.299 -10.450 4.040 1.00 82.75 129 LYS A C 1
ATOM 1031 O O . LYS A 1 129 ? -4.775 -10.800 5.090 1.00 82.75 129 LYS A O 1
ATOM 1036 N N . LYS A 1 130 ? -5.630 -11.308 3.065 1.00 78.81 130 LYS A N 1
ATOM 1037 C CA . LYS A 1 130 ? -5.441 -12.759 3.198 1.00 78.81 130 LYS A CA 1
ATOM 1038 C C . LYS A 1 130 ? -3.952 -13.096 3.288 1.00 78.81 130 LYS A C 1
ATOM 1040 O O . LYS A 1 130 ? -3.541 -13.797 4.206 1.00 78.81 130 LYS A O 1
ATOM 1045 N N . ALA A 1 131 ? -3.140 -12.520 2.401 1.00 76.69 131 ALA A N 1
ATOM 1046 C CA . ALA A 1 131 ? -1.690 -12.709 2.407 1.00 76.69 131 ALA A CA 1
ATOM 1047 C C . ALA A 1 131 ? -1.038 -12.224 3.709 1.00 76.69 131 ALA A C 1
ATOM 1049 O O . ALA A 1 131 ? -0.186 -12.903 4.278 1.00 76.69 131 ALA A O 1
ATOM 1050 N N . GLN A 1 132 ? -1.475 -11.078 4.234 1.00 78.94 132 GLN A N 1
ATOM 1051 C CA . GLN A 1 132 ? -0.959 -10.567 5.504 1.00 78.94 132 GLN A CA 1
ATOM 1052 C C . GLN A 1 132 ? -1.238 -11.477 6.691 1.00 78.94 132 GLN A C 1
ATOM 1054 O O . GLN A 1 132 ? -0.370 -11.639 7.549 1.00 78.94 132 GLN A O 1
ATOM 1059 N N . ASP A 1 133 ? -2.453 -12.011 6.776 1.00 82.31 133 ASP A N 1
ATOM 1060 C CA . ASP A 1 133 ? -2.846 -12.864 7.891 1.00 82.31 133 ASP A CA 1
ATOM 1061 C C . ASP A 1 133 ? -2.048 -14.177 7.862 1.00 82.31 133 ASP A C 1
ATOM 1063 O O . ASP A 1 133 ? -1.623 -14.653 8.916 1.00 82.31 133 ASP A O 1
ATOM 1067 N N . MET A 1 134 ? -1.735 -14.700 6.669 1.00 80.00 134 MET A N 1
ATOM 1068 C CA . MET A 1 134 ? -0.850 -15.859 6.501 1.00 80.00 134 MET A CA 1
ATOM 1069 C C . MET A 1 134 ? 0.589 -15.566 6.938 1.00 80.00 134 MET A C 1
ATOM 1071 O O . MET A 1 134 ? 1.140 -16.321 7.738 1.00 80.00 134 MET A O 1
ATOM 1075 N N . VAL A 1 135 ? 1.179 -14.453 6.486 1.00 80.94 135 VAL A N 1
ATOM 1076 C CA . VAL A 1 135 ? 2.556 -14.074 6.861 1.00 80.94 135 VAL A CA 1
ATOM 1077 C C . VAL A 1 135 ? 2.661 -13.839 8.369 1.00 80.94 135 VAL A C 1
ATOM 1079 O O . VAL A 1 135 ? 3.560 -14.368 9.017 1.00 80.94 135 VAL A O 1
ATOM 1082 N N . LYS A 1 136 ? 1.696 -13.135 8.971 1.00 81.31 136 LYS A N 1
ATOM 1083 C CA . LYS A 1 136 ? 1.661 -12.919 10.428 1.00 81.31 136 LYS A CA 1
ATOM 1084 C C . LYS A 1 136 ? 1.469 -14.222 11.201 1.00 81.31 136 LYS A C 1
ATOM 1086 O O . LYS A 1 136 ? 2.043 -14.382 12.277 1.00 81.31 136 LYS A O 1
ATOM 1091 N N . ALA A 1 137 ? 0.671 -15.155 10.682 1.00 81.00 137 ALA A N 1
ATOM 1092 C CA . ALA A 1 137 ? 0.509 -16.471 11.290 1.00 81.00 137 ALA A CA 1
ATOM 1093 C C . ALA A 1 137 ? 1.806 -17.292 11.223 1.00 81.00 137 ALA A C 1
ATOM 1095 O O . ALA A 1 137 ? 2.144 -17.958 12.201 1.00 81.00 137 ALA A O 1
ATOM 1096 N N . GLN A 1 138 ? 2.543 -17.220 10.112 1.00 81.19 138 GLN A N 1
ATOM 1097 C CA . GLN A 1 138 ? 3.843 -17.877 9.950 1.00 81.19 138 GLN A CA 1
ATOM 1098 C C . GLN A 1 138 ? 4.905 -17.272 10.872 1.00 81.19 138 GLN A C 1
ATOM 1100 O O . GLN A 1 138 ? 5.565 -18.019 11.588 1.00 81.19 138 GLN A O 1
ATOM 1105 N N . GLU A 1 139 ? 5.018 -15.943 10.936 1.00 82.56 139 GLU A N 1
ATOM 1106 C CA . GLU A 1 139 ? 5.930 -15.258 11.863 1.00 82.56 139 GLU A CA 1
ATOM 1107 C C . GLU A 1 139 ? 5.614 -15.608 13.324 1.00 82.56 139 GLU A C 1
ATOM 1109 O O . GLU A 1 139 ? 6.524 -15.885 14.108 1.00 82.56 139 GLU A O 1
ATOM 1114 N N . LYS A 1 140 ? 4.325 -15.678 13.693 1.00 82.62 140 LYS A N 1
ATOM 1115 C CA . LYS A 1 140 ? 3.912 -16.081 15.043 1.00 82.62 140 LYS A CA 1
ATOM 1116 C C . LYS A 1 140 ? 4.303 -17.528 15.341 1.00 82.62 140 LYS A C 1
ATOM 1118 O O . LYS A 1 140 ? 4.932 -17.764 16.368 1.00 82.62 140 LYS A O 1
ATOM 1123 N N . LYS A 1 141 ? 4.018 -18.467 14.430 1.00 81.31 141 LYS A N 1
ATOM 1124 C CA . LYS A 1 141 ? 4.414 -19.881 14.568 1.00 81.31 141 LYS A CA 1
ATOM 1125 C C . LYS A 1 141 ? 5.934 -20.050 14.651 1.00 81.31 141 LYS A C 1
ATOM 1127 O O . LYS A 1 141 ? 6.403 -20.812 15.486 1.00 81.31 141 LYS A O 1
ATOM 1132 N N . ALA A 1 142 ? 6.697 -19.317 13.840 1.00 82.06 142 ALA A N 1
ATOM 1133 C CA . ALA A 1 142 ? 8.157 -19.346 13.873 1.00 82.06 142 ALA A CA 1
ATOM 1134 C C . ALA A 1 142 ? 8.710 -18.783 15.193 1.00 82.06 142 ALA A C 1
ATOM 1136 O O . ALA A 1 142 ? 9.616 -19.372 15.775 1.00 82.06 142 ALA A O 1
ATOM 1137 N N . SER A 1 143 ? 8.131 -17.692 15.710 1.00 79.06 143 SER A N 1
ATOM 1138 C CA . SER A 1 143 ? 8.531 -17.123 17.005 1.00 79.06 143 SER A CA 1
ATOM 1139 C C . SER A 1 143 ? 8.175 -18.030 18.189 1.00 79.06 143 SER A C 1
ATOM 1141 O O . SER A 1 143 ? 8.957 -18.146 19.127 1.00 79.06 143 SER A O 1
ATOM 1143 N N . GLU A 1 144 ? 7.031 -18.719 18.132 1.00 79.00 144 GLU A N 1
ATOM 1144 C CA . GLU A 1 144 ? 6.603 -19.687 19.149 1.00 79.00 144 GLU A CA 1
ATOM 1145 C C . GLU A 1 144 ? 7.474 -20.951 19.121 1.00 79.00 144 GLU A C 1
ATOM 1147 O O . GLU A 1 144 ? 7.833 -21.464 20.179 1.00 79.00 144 GLU A O 1
ATOM 1152 N N . ALA A 1 145 ? 7.871 -21.418 17.933 1.00 77.50 145 ALA A N 1
ATOM 1153 C CA . ALA A 1 145 ? 8.782 -22.548 17.771 1.00 77.50 145 ALA A CA 1
ATOM 1154 C C . ALA A 1 145 ? 10.214 -22.214 18.224 1.00 77.50 145 ALA A C 1
ATOM 1156 O O . ALA A 1 145 ? 10.838 -23.024 18.905 1.00 77.50 145 ALA A O 1
ATOM 1157 N N . ALA A 1 146 ? 10.711 -21.010 17.921 1.00 76.31 146 ALA A N 1
ATOM 1158 C CA . ALA A 1 146 ? 12.015 -20.546 18.394 1.00 76.31 146 ALA A CA 1
ATOM 1159 C C . ALA A 1 146 ? 12.044 -20.383 19.925 1.00 76.31 146 ALA A C 1
ATOM 1161 O O . ALA A 1 146 ? 12.966 -20.867 20.573 1.00 76.31 146 ALA A O 1
ATOM 1162 N N . ALA A 1 147 ? 10.997 -19.804 20.523 1.00 76.00 147 ALA A N 1
ATOM 1163 C CA . ALA A 1 147 ? 10.879 -19.702 21.981 1.00 76.00 147 ALA A CA 1
ATOM 1164 C C . ALA A 1 147 ? 10.739 -21.078 22.664 1.00 76.00 147 ALA A C 1
ATOM 1166 O O . ALA A 1 147 ? 11.208 -21.270 23.785 1.00 76.00 147 ALA A O 1
ATOM 1167 N N . ALA A 1 148 ? 10.107 -22.054 22.001 1.00 72.56 148 ALA A N 1
ATOM 1168 C CA . ALA A 1 148 ? 10.037 -23.429 22.492 1.00 72.56 148 ALA A CA 1
ATOM 1169 C C . ALA A 1 148 ? 11.393 -24.156 22.411 1.00 72.56 148 ALA A C 1
ATOM 1171 O O . ALA A 1 148 ? 11.685 -24.963 23.293 1.00 72.56 148 ALA A O 1
ATOM 1172 N N . ALA A 1 149 ? 12.217 -23.856 21.401 1.00 72.50 149 ALA A N 1
ATOM 1173 C CA . ALA A 1 149 ? 13.572 -24.388 21.267 1.00 72.50 149 ALA A CA 1
ATOM 1174 C C . ALA A 1 149 ? 14.529 -23.800 22.320 1.00 72.50 149 ALA A C 1
ATOM 1176 O O . ALA A 1 149 ? 15.210 -24.561 23.002 1.00 72.50 149 ALA A O 1
ATOM 1177 N N . GLU A 1 150 ? 14.496 -22.482 22.551 1.00 67.94 150 GLU A N 1
ATOM 1178 C CA . GLU A 1 150 ? 15.305 -21.836 23.601 1.00 67.94 150 GLU A CA 1
ATOM 1179 C C . GLU A 1 150 ? 14.937 -22.353 25.007 1.00 67.94 150 GLU A C 1
ATOM 1181 O O . GLU A 1 150 ? 15.811 -22.674 25.810 1.00 67.94 150 GLU A O 1
ATOM 1186 N N . HIS A 1 151 ? 13.644 -22.551 25.299 1.00 60.75 151 HIS A N 1
ATOM 1187 C CA . HIS A 1 151 ? 13.213 -23.158 26.567 1.00 60.75 151 HIS A CA 1
ATOM 1188 C C . HIS A 1 151 ? 13.532 -24.657 26.696 1.00 60.75 151 HIS A C 1
ATOM 1190 O O . HIS A 1 151 ? 13.533 -25.187 27.813 1.00 60.75 151 HIS A O 1
ATOM 1196 N N . ALA A 1 152 ? 13.769 -25.361 25.586 1.00 61.31 152 ALA A N 1
ATOM 1197 C CA . ALA A 1 152 ? 14.233 -26.744 25.601 1.00 61.31 152 ALA A CA 1
ATOM 1198 C C . ALA A 1 152 ? 15.744 -26.818 25.882 1.00 61.31 152 ALA A C 1
ATOM 1200 O O . ALA A 1 152 ? 16.158 -27.643 26.699 1.00 61.31 152 ALA A O 1
ATOM 1201 N N . GLU A 1 153 ? 16.536 -25.915 25.299 1.00 60.06 153 GLU A N 1
ATOM 1202 C CA . GLU A 1 153 ? 17.977 -25.789 25.564 1.00 60.06 153 GLU A CA 1
ATOM 1203 C C . GLU A 1 153 ? 18.254 -25.362 27.019 1.00 60.06 153 GLU A C 1
ATOM 1205 O O . GLU A 1 153 ? 19.009 -26.038 27.720 1.00 60.06 153 GLU A O 1
ATOM 1210 N N . GLU A 1 154 ? 17.542 -24.356 27.547 1.00 59.44 154 GLU A N 1
ATOM 1211 C CA . GLU A 1 154 ? 17.652 -23.948 28.963 1.00 59.44 154 GLU A CA 1
ATOM 1212 C C . GLU A 1 154 ? 17.242 -25.065 29.945 1.00 59.44 154 GLU A C 1
ATOM 1214 O O . GLU A 1 154 ? 17.767 -25.160 31.059 1.00 59.44 154 GLU A O 1
ATOM 1219 N N . ARG A 1 155 ? 16.306 -25.941 29.549 1.00 57.41 155 ARG A N 1
ATOM 1220 C CA . ARG A 1 155 ? 15.931 -27.123 30.342 1.00 57.41 155 ARG A CA 1
ATOM 1221 C C . ARG A 1 155 ? 17.000 -28.214 30.314 1.00 57.41 155 ARG A C 1
ATOM 1223 O O . ARG A 1 155 ? 17.143 -28.903 31.322 1.00 57.41 155 ARG A O 1
ATOM 1230 N N . MET A 1 156 ? 17.733 -28.385 29.214 1.00 56.53 156 MET A N 1
ATOM 1231 C CA . MET A 1 156 ? 18.814 -29.376 29.110 1.00 56.53 156 MET A CA 1
ATOM 1232 C C . MET A 1 156 ? 20.063 -28.955 29.900 1.00 56.53 156 MET A C 1
ATOM 1234 O O . MET A 1 156 ? 20.641 -29.796 30.592 1.00 56.53 156 MET A O 1
ATOM 1238 N N . ASP A 1 157 ? 20.407 -27.665 29.921 1.00 57.16 157 ASP A N 1
ATOM 1239 C CA . ASP A 1 157 ? 21.534 -27.148 30.716 1.00 57.16 157 ASP A CA 1
ATOM 1240 C C . ASP A 1 157 ? 21.284 -27.217 32.233 1.00 57.16 157 ASP A C 1
ATOM 1242 O O . ASP A 1 157 ? 22.193 -27.513 33.013 1.00 57.16 157 ASP A O 1
ATOM 1246 N N . ALA A 1 158 ? 20.036 -27.027 32.676 1.00 57.47 158 ALA A N 1
ATOM 1247 C CA . ALA A 1 158 ? 19.669 -27.155 34.088 1.00 57.47 158 ALA A CA 1
ATOM 1248 C C . ALA A 1 158 ? 19.743 -28.605 34.611 1.00 57.47 158 ALA A C 1
ATOM 1250 O O . ALA A 1 158 ? 19.987 -28.815 35.799 1.00 57.47 158 ALA A O 1
ATOM 1251 N N . ILE A 1 159 ? 19.554 -29.605 33.742 1.00 57.94 159 ILE A N 1
ATOM 1252 C CA . ILE A 1 159 ? 19.618 -31.031 34.108 1.00 57.94 159 ILE A CA 1
ATOM 1253 C C . ILE A 1 159 ? 21.078 -31.518 34.194 1.00 57.94 159 ILE A C 1
ATOM 1255 O O . ILE A 1 159 ? 21.390 -32.362 35.033 1.00 57.94 159 ILE A O 1
ATOM 1259 N N . MET A 1 160 ? 21.993 -30.964 33.391 1.00 54.28 160 MET A N 1
ATOM 1260 C CA . MET A 1 160 ? 23.420 -31.332 33.401 1.00 54.28 160 MET A CA 1
ATOM 1261 C C . MET A 1 160 ? 24.217 -30.719 34.571 1.00 54.28 160 MET A C 1
ATOM 1263 O O . MET A 1 160 ? 25.296 -31.213 34.896 1.00 54.28 160 MET A O 1
ATOM 1267 N N . ALA A 1 161 ? 23.700 -29.680 35.239 1.00 51.91 161 ALA A N 1
ATOM 1268 C CA . ALA A 1 161 ? 24.379 -29.007 36.354 1.00 51.91 161 ALA A CA 1
ATOM 1269 C C . ALA A 1 161 ? 24.203 -29.685 37.737 1.00 51.91 161 ALA A C 1
ATOM 1271 O O . ALA A 1 161 ? 24.952 -29.363 38.658 1.00 51.91 161 ALA A O 1
ATOM 1272 N N . ASP A 1 162 ? 23.254 -30.619 37.898 1.00 45.41 162 ASP A N 1
ATOM 1273 C CA . ASP A 1 162 ? 22.970 -31.310 39.178 1.00 45.41 162 ASP A CA 1
ATOM 1274 C C . ASP A 1 162 ? 23.710 -32.661 39.327 1.00 45.41 162 ASP A C 1
ATOM 1276 O O . ASP A 1 162 ? 23.778 -33.241 40.409 1.00 45.41 162 ASP A O 1
ATOM 1280 N N . ALA A 1 163 ? 24.342 -33.167 38.264 1.00 47.06 163 ALA A N 1
ATOM 1281 C CA . ALA A 1 163 ? 25.085 -34.427 38.294 1.00 47.06 163 ALA A CA 1
ATOM 1282 C C . ALA A 1 163 ? 26.574 -34.203 38.619 1.00 47.06 163 ALA A C 1
ATOM 1284 O O . ALA A 1 163 ? 27.442 -34.312 37.754 1.00 47.06 163 ALA A O 1
ATOM 1285 N N . THR A 1 164 ? 26.889 -33.920 39.886 1.00 48.75 164 THR A N 1
ATOM 1286 C CA . THR A 1 164 ? 28.260 -34.091 40.408 1.00 48.75 164 THR A CA 1
ATOM 1287 C C . THR A 1 164 ? 28.396 -35.528 40.930 1.00 48.75 164 THR A C 1
ATOM 1289 O O . THR A 1 164 ? 27.736 -35.853 41.916 1.00 48.75 164 THR A O 1
ATOM 1292 N N . PRO A 1 165 ? 29.200 -36.422 40.321 1.00 47.44 165 PRO A N 1
ATOM 1293 C CA . PRO A 1 165 ? 29.308 -37.788 40.812 1.00 47.44 165 PRO A CA 1
ATOM 1294 C C . PRO A 1 165 ? 30.345 -37.864 41.940 1.00 47.44 165 PRO A C 1
ATOM 1296 O O . PRO A 1 165 ? 31.551 -37.752 41.719 1.00 47.44 165 PRO A O 1
ATOM 1299 N N . GLU A 1 166 ? 29.864 -38.075 43.162 1.00 37.06 166 GLU A N 1
ATOM 1300 C CA . GLU A 1 166 ? 30.668 -38.560 44.284 1.00 37.06 166 GLU A CA 1
ATOM 1301 C C . GLU A 1 166 ? 30.957 -40.060 44.056 1.00 37.06 166 GLU A C 1
ATOM 1303 O O . GLU A 1 166 ? 30.044 -40.881 43.983 1.00 37.06 166 GLU A O 1
ATOM 1308 N N . ALA A 1 167 ? 32.231 -40.416 43.867 1.00 47.66 167 ALA A N 1
ATOM 1309 C CA . ALA A 1 167 ? 32.698 -41.803 43.757 1.00 47.66 167 ALA A CA 1
ATOM 1310 C C . ALA A 1 167 ? 32.628 -42.525 45.121 1.00 47.66 167 ALA A C 1
ATOM 1312 O O . ALA A 1 167 ? 32.879 -41.885 46.145 1.00 47.66 167 ALA A O 1
ATOM 1313 N N . PRO A 1 168 ? 32.367 -43.853 45.160 1.00 45.47 168 PRO A N 1
ATOM 1314 C CA . PRO A 1 168 ? 33.485 -44.784 45.395 1.00 45.47 168 PRO A CA 1
ATOM 1315 C C . PRO A 1 168 ? 33.396 -46.198 44.751 1.00 45.47 168 PRO A C 1
ATOM 1317 O O . PRO A 1 168 ? 32.345 -46.820 44.653 1.00 45.47 168 PRO A O 1
ATOM 1320 N N . GLU A 1 169 ? 34.586 -46.664 44.353 1.00 36.00 169 GLU A N 1
ATOM 1321 C CA . GLU A 1 169 ? 35.241 -47.996 44.418 1.00 36.00 169 GLU A CA 1
ATOM 1322 C C . GLU A 1 169 ? 34.514 -49.364 44.227 1.00 36.00 169 GLU A C 1
ATOM 1324 O O . GLU A 1 169 ? 33.801 -49.856 45.093 1.00 36.00 169 GLU A O 1
ATOM 1329 N N . LEU A 1 170 ? 34.899 -50.025 43.113 1.00 36.38 170 LEU A N 1
ATOM 1330 C CA . LEU A 1 170 ? 35.542 -51.358 42.919 1.00 36.38 170 LEU A CA 1
ATOM 1331 C C . LEU A 1 170 ? 35.001 -52.643 43.589 1.00 36.38 170 LEU A C 1
ATOM 1333 O O . LEU A 1 170 ? 35.024 -52.744 44.804 1.00 36.38 170 LEU A O 1
ATOM 1337 N N . VAL A 1 171 ? 34.736 -53.686 42.772 1.00 31.73 171 VAL A N 1
ATOM 1338 C CA . VAL A 1 171 ? 35.412 -55.023 42.634 1.00 31.73 171 VAL A CA 1
ATOM 1339 C C . VAL A 1 171 ? 34.729 -55.703 41.418 1.00 31.73 171 VAL A C 1
ATOM 1341 O O . VAL A 1 171 ? 33.509 -55.709 41.364 1.00 31.73 171 VAL A O 1
ATOM 1344 N N . GLY A 1 172 ? 35.324 -56.264 40.362 1.00 30.58 172 GLY A N 1
ATOM 1345 C CA . GLY A 1 172 ? 36.640 -56.836 40.087 1.00 30.58 172 GLY A CA 1
ATOM 1346 C C . GLY A 1 172 ? 36.414 -58.229 39.467 1.00 30.58 172 GLY A C 1
ATOM 1347 O O . GLY A 1 172 ? 35.789 -59.048 40.124 1.00 30.58 172 GLY A O 1
ATOM 1348 N N . ILE A 1 173 ? 36.866 -58.465 38.224 1.00 32.31 173 ILE A N 1
ATOM 1349 C CA . ILE A 1 173 ? 37.431 -59.723 37.670 1.00 32.31 173 ILE A CA 1
ATOM 1350 C C . ILE A 1 173 ? 37.982 -59.401 36.260 1.00 32.31 173 ILE A C 1
ATOM 1352 O O . ILE A 1 173 ? 37.239 -59.185 35.307 1.00 32.31 173 ILE A O 1
ATOM 1356 N N . SER A 1 174 ? 39.312 -59.337 36.180 1.00 29.55 174 SER A N 1
ATOM 1357 C CA . SER A 1 174 ? 40.170 -59.503 34.987 1.00 29.55 174 SER A CA 1
ATOM 1358 C C . SER A 1 174 ? 40.365 -61.019 34.748 1.00 29.55 174 SER A C 1
ATOM 1360 O O . SER A 1 174 ? 40.116 -61.784 35.675 1.00 29.55 174 SER A O 1
ATOM 1362 N N . ALA A 1 175 ? 40.825 -61.609 33.642 1.00 32.47 175 ALA A N 1
ATOM 1363 C CA . ALA A 1 175 ? 41.542 -61.272 32.401 1.00 32.47 175 ALA A CA 1
ATOM 1364 C C . ALA A 1 175 ? 41.193 -62.417 31.387 1.00 32.47 175 ALA A C 1
ATOM 1366 O O . ALA A 1 175 ? 40.471 -63.333 31.773 1.00 32.47 175 ALA A O 1
ATOM 1367 N N . ASP A 1 176 ? 41.515 -62.489 30.092 1.00 29.27 176 ASP A N 1
ATOM 1368 C CA . ASP A 1 176 ? 42.645 -62.126 29.218 1.00 29.27 176 ASP A CA 1
ATOM 1369 C C . ASP A 1 176 ? 42.040 -62.011 27.782 1.00 29.27 176 ASP A C 1
ATOM 1371 O O . ASP A 1 176 ? 41.118 -62.755 27.465 1.00 29.27 176 ASP A O 1
ATOM 1375 N N . GLY A 1 177 ? 42.355 -61.106 26.849 1.00 28.44 177 GLY A N 1
ATOM 1376 C CA . GLY A 1 177 ? 43.643 -60.654 26.326 1.00 28.44 177 GLY A CA 1
ATOM 1377 C C . GLY A 1 177 ? 43.886 -61.257 24.924 1.00 28.44 177 GLY A C 1
ATOM 1378 O O . GLY A 1 177 ? 44.260 -62.422 24.870 1.00 28.44 177 GLY A O 1
ATOM 1379 N N . HIS A 1 178 ? 43.660 -60.496 23.830 1.00 28.42 178 HIS A N 1
ATOM 1380 C CA . HIS A 1 178 ? 44.471 -60.398 22.579 1.00 28.42 178 HIS A CA 1
ATOM 1381 C C . HIS A 1 178 ? 43.766 -59.575 21.461 1.00 28.42 178 HIS A C 1
ATOM 1383 O O . HIS A 1 178 ? 42.951 -60.080 20.701 1.00 28.42 178 HIS A O 1
ATOM 1389 N N . THR A 1 179 ? 44.127 -58.289 21.407 1.00 28.42 179 THR A N 1
ATOM 1390 C CA . THR A 1 179 ? 44.612 -57.489 20.258 1.00 28.42 179 THR A CA 1
ATOM 1391 C C . THR A 1 179 ? 43.906 -57.486 18.882 1.00 28.42 179 THR A C 1
ATOM 1393 O O . THR A 1 179 ? 43.999 -58.436 18.115 1.00 28.42 179 THR A O 1
ATOM 1396 N N . ALA A 1 180 ? 43.458 -56.266 18.533 1.00 33.34 180 ALA A N 1
ATOM 1397 C CA . ALA A 1 180 ? 43.406 -55.604 17.218 1.00 33.34 180 ALA A CA 1
ATOM 1398 C C . ALA A 1 180 ? 42.362 -56.040 16.172 1.00 33.34 180 ALA A C 1
ATOM 1400 O O . ALA A 1 180 ? 42.628 -56.907 15.350 1.00 33.34 180 ALA A O 1
ATOM 1401 N N . GLN A 1 181 ? 41.266 -55.275 16.095 1.00 29.03 181 GLN A N 1
ATOM 1402 C CA . GLN A 1 181 ? 40.827 -54.580 14.872 1.00 29.03 181 GLN A CA 1
ATOM 1403 C C . GLN A 1 181 ? 39.670 -53.630 15.218 1.00 29.03 181 GLN A C 1
ATOM 1405 O O . GLN A 1 181 ? 38.548 -54.054 15.459 1.00 29.03 181 GLN A O 1
ATOM 1410 N N . GLU A 1 182 ? 39.970 -52.335 15.259 1.00 38.38 182 GLU A N 1
ATOM 1411 C CA . GLU A 1 182 ? 39.016 -51.244 15.442 1.00 38.38 182 GLU A CA 1
ATOM 1412 C C . GLU A 1 182 ? 39.116 -50.379 14.181 1.00 38.38 182 GLU A C 1
ATOM 1414 O O . GLU A 1 182 ? 40.073 -49.623 14.031 1.00 38.38 182 GLU A O 1
ATOM 1419 N N . ALA A 1 183 ? 38.220 -50.624 13.218 1.00 40.03 183 ALA A N 1
ATOM 1420 C CA . ALA A 1 183 ? 37.915 -49.761 12.069 1.00 40.03 183 ALA A CA 1
ATOM 1421 C C . ALA A 1 183 ? 36.849 -50.424 11.175 1.00 40.03 183 ALA A C 1
ATOM 1423 O O . ALA A 1 183 ? 37.178 -50.936 10.108 1.00 40.03 183 ALA A O 1
ATOM 1424 N N . GLN A 1 184 ? 35.583 -50.433 11.602 1.00 42.84 184 GLN A N 1
ATOM 1425 C CA . GLN A 1 184 ? 34.430 -50.481 10.691 1.00 42.84 184 GLN A CA 1
ATOM 1426 C C . GLN A 1 184 ? 33.139 -50.259 11.487 1.00 42.84 184 GLN A C 1
ATOM 1428 O O . GLN A 1 184 ? 32.736 -51.156 12.208 1.00 42.84 184 GLN A O 1
ATOM 1433 N N . GLU A 1 185 ? 32.564 -49.055 11.391 1.00 40.75 185 GLU A N 1
ATOM 1434 C CA . GLU A 1 185 ? 31.121 -48.725 11.472 1.00 40.75 185 GLU A CA 1
ATOM 1435 C C . GLU A 1 185 ? 30.950 -47.214 11.722 1.00 40.75 185 GLU A C 1
ATOM 1437 O O . GLU A 1 185 ? 30.537 -46.771 12.786 1.00 40.75 185 GLU A O 1
ATOM 1442 N N . VAL A 1 186 ? 31.302 -46.399 10.723 1.00 40.09 186 VAL A N 1
ATOM 1443 C CA . VAL A 1 186 ? 30.782 -45.028 10.564 1.00 40.09 186 VAL A CA 1
ATOM 1444 C C . VAL A 1 186 ? 30.613 -44.778 9.067 1.00 40.09 186 VAL A C 1
ATOM 1446 O O . VAL A 1 186 ? 31.329 -43.989 8.472 1.00 40.09 186 VAL A O 1
ATOM 1449 N N . GLU A 1 187 ? 29.734 -45.544 8.428 1.00 45.38 187 GLU A N 1
ATOM 1450 C CA . GLU A 1 187 ? 29.218 -45.240 7.088 1.00 45.38 187 GLU A CA 1
ATOM 1451 C C . GLU A 1 187 ? 28.021 -46.169 6.854 1.00 45.38 187 GLU A C 1
ATOM 1453 O O . GLU A 1 187 ? 28.231 -47.335 6.537 1.00 45.38 187 GLU A O 1
ATOM 1458 N N . THR A 1 188 ? 26.790 -45.723 7.155 1.00 39.12 188 THR A N 1
ATOM 1459 C CA . THR A 1 188 ? 25.514 -46.269 6.603 1.00 39.12 188 THR A CA 1
ATOM 1460 C C . THR A 1 188 ? 24.220 -45.663 7.174 1.00 39.12 188 THR A C 1
ATOM 1462 O O . THR A 1 188 ? 23.152 -46.102 6.765 1.00 39.12 188 THR A O 1
ATOM 1465 N N . VAL A 1 189 ? 24.238 -44.640 8.041 1.00 45.38 189 VAL A N 1
ATOM 1466 C CA . VAL A 1 189 ? 22.973 -44.060 8.569 1.00 45.38 189 VAL A CA 1
ATOM 1467 C C . VAL A 1 189 ? 22.547 -42.742 7.902 1.00 45.38 189 VAL A C 1
ATOM 1469 O O . VAL A 1 189 ? 21.459 -42.256 8.166 1.00 45.38 189 VAL A O 1
ATOM 1472 N N . GLU A 1 190 ? 23.338 -42.181 6.983 1.00 46.97 190 GLU A N 1
ATOM 1473 C CA . GLU A 1 190 ? 23.036 -40.873 6.363 1.00 46.97 190 GLU A CA 1
ATOM 1474 C C . GLU A 1 190 ? 22.228 -40.965 5.051 1.00 46.97 190 GLU A C 1
ATOM 1476 O O . GLU A 1 190 ? 21.784 -39.956 4.528 1.00 46.97 190 GLU A O 1
ATOM 1481 N N . ALA A 1 191 ? 21.993 -42.169 4.515 1.00 41.44 191 ALA A N 1
ATOM 1482 C CA . ALA A 1 191 ? 21.333 -42.350 3.212 1.00 41.44 191 ALA A CA 1
ATOM 1483 C C . ALA A 1 191 ? 19.850 -42.766 3.289 1.00 41.44 191 ALA A C 1
ATOM 1485 O O . ALA A 1 191 ? 19.213 -42.929 2.252 1.00 41.44 191 ALA A O 1
ATOM 1486 N N . ALA A 1 192 ? 19.300 -42.983 4.489 1.00 42.50 192 ALA A N 1
ATOM 1487 C CA . ALA A 1 192 ? 17.918 -43.447 4.652 1.00 42.50 192 ALA A CA 1
ATOM 1488 C C . ALA A 1 192 ? 16.913 -42.305 4.896 1.00 42.50 192 ALA A C 1
ATOM 1490 O O . ALA A 1 192 ? 15.757 -42.436 4.514 1.00 42.50 192 ALA A O 1
ATOM 1491 N N . GLU A 1 193 ? 17.344 -41.179 5.473 1.00 45.50 193 GLU A N 1
ATOM 1492 C CA . GLU A 1 193 ? 16.443 -40.079 5.859 1.00 45.50 193 GLU A CA 1
ATOM 1493 C C . GLU A 1 193 ? 16.190 -39.075 4.714 1.00 45.50 193 GLU A C 1
ATOM 1495 O O . GLU A 1 193 ? 15.145 -38.436 4.669 1.00 45.50 193 GLU A O 1
ATOM 1500 N N . GLU A 1 194 ? 17.082 -38.982 3.719 1.00 46.81 194 GLU A N 1
ATOM 1501 C CA . GLU A 1 194 ? 16.879 -38.114 2.543 1.00 46.81 194 GLU A CA 1
ATOM 1502 C C . GLU A 1 194 ? 15.876 -38.683 1.521 1.00 46.81 194 GLU A C 1
ATOM 1504 O O . GLU A 1 194 ? 15.307 -37.928 0.732 1.00 46.81 194 GLU A O 1
ATOM 1509 N N . VAL A 1 195 ? 15.624 -39.997 1.530 1.00 48.97 195 VAL A N 1
ATOM 1510 C CA . VAL A 1 195 ? 14.741 -40.646 0.544 1.00 48.97 195 VAL A CA 1
ATOM 1511 C C . VAL A 1 195 ? 13.262 -40.526 0.940 1.00 48.97 195 VAL A C 1
ATOM 1513 O O . VAL A 1 195 ? 12.435 -40.265 0.071 1.00 48.97 195 VAL A O 1
ATOM 1516 N N . GLU A 1 196 ? 12.923 -40.598 2.235 1.00 50.81 196 GLU A N 1
ATOM 1517 C CA . GLU A 1 196 ? 11.537 -40.399 2.711 1.00 50.81 196 GLU A CA 1
ATOM 1518 C C . GLU A 1 196 ? 11.059 -38.943 2.564 1.00 50.81 196 GLU A C 1
ATOM 1520 O O . GLU A 1 196 ? 9.880 -38.696 2.313 1.00 50.81 196 GLU A O 1
ATOM 1525 N N . ILE A 1 197 ? 11.962 -37.962 2.671 1.00 50.62 197 ILE A N 1
ATOM 1526 C CA . ILE A 1 197 ? 11.608 -36.542 2.523 1.00 50.62 197 ILE A CA 1
ATOM 1527 C C . ILE A 1 197 ? 11.386 -36.189 1.045 1.00 50.62 197 ILE A C 1
ATOM 1529 O O . ILE A 1 197 ? 10.524 -35.370 0.737 1.00 50.62 197 ILE A O 1
ATOM 1533 N N . ALA A 1 198 ? 12.119 -36.816 0.121 1.00 49.91 198 ALA A N 1
ATOM 1534 C CA . ALA A 1 198 ? 11.926 -36.598 -1.312 1.00 49.91 198 ALA A CA 1
ATOM 1535 C C . ALA A 1 198 ? 10.574 -37.146 -1.802 1.00 49.91 198 ALA A C 1
ATOM 1537 O O . ALA A 1 198 ? 9.867 -36.446 -2.525 1.00 49.91 198 ALA A O 1
ATOM 1538 N N . GLU A 1 199 ? 10.187 -38.344 -1.351 1.00 54.47 199 GLU A N 1
ATOM 1539 C CA . GLU A 1 199 ? 8.911 -38.974 -1.724 1.00 54.47 199 GLU A CA 1
ATOM 1540 C C . GLU A 1 199 ? 7.708 -38.191 -1.160 1.00 54.47 199 GLU A C 1
ATOM 1542 O O . GLU A 1 199 ? 6.735 -37.944 -1.870 1.00 54.47 199 GLU A O 1
ATOM 1547 N N . ALA A 1 200 ? 7.816 -37.673 0.070 1.00 53.16 200 ALA A N 1
ATOM 1548 C CA . ALA A 1 200 ? 6.772 -36.846 0.677 1.00 53.16 200 ALA A CA 1
ATOM 1549 C C . ALA A 1 200 ? 6.637 -35.446 0.043 1.00 53.16 200 ALA A C 1
ATOM 1551 O O . ALA A 1 200 ? 5.552 -34.869 0.049 1.00 53.16 200 ALA A O 1
ATOM 1552 N N . VAL A 1 201 ? 7.717 -34.870 -0.497 1.00 53.97 201 VAL A N 1
ATOM 1553 C CA . VAL A 1 201 ? 7.661 -33.568 -1.190 1.00 53.97 201 VAL A CA 1
ATOM 1554 C C . VAL A 1 201 ? 7.023 -33.706 -2.574 1.00 53.97 201 VAL A C 1
ATOM 1556 O O . VAL A 1 201 ? 6.299 -32.805 -2.995 1.00 53.97 201 VAL A O 1
ATOM 1559 N N . GLU A 1 202 ? 7.248 -34.826 -3.263 1.00 60.84 202 GLU A N 1
ATOM 1560 C CA . GLU A 1 202 ? 6.635 -35.100 -4.567 1.00 60.84 202 GLU A CA 1
ATOM 1561 C C . GLU A 1 202 ? 5.115 -35.304 -4.437 1.00 60.84 202 GLU A C 1
ATOM 1563 O O . GLU A 1 202 ? 4.354 -34.692 -5.185 1.00 60.84 202 GLU A O 1
ATOM 1568 N N . GLU A 1 203 ? 4.656 -36.017 -3.401 1.00 61.00 203 GLU A N 1
ATOM 1569 C CA . GLU A 1 203 ? 3.222 -36.228 -3.139 1.00 61.00 203 GLU A CA 1
ATOM 1570 C C . GLU A 1 203 ? 2.485 -34.923 -2.753 1.00 61.00 203 GLU A C 1
ATOM 1572 O O . GLU A 1 203 ? 1.330 -34.708 -3.126 1.00 61.00 203 GLU A O 1
ATOM 1577 N N . VAL A 1 204 ? 3.158 -33.997 -2.054 1.00 54.38 204 VAL A N 1
ATOM 1578 C CA . VAL A 1 204 ? 2.584 -32.682 -1.701 1.00 54.38 204 VAL A CA 1
ATOM 1579 C C . VAL A 1 204 ? 2.510 -31.750 -2.916 1.00 54.38 204 VAL A C 1
ATOM 1581 O O . VAL A 1 204 ? 1.532 -31.017 -3.052 1.00 54.38 204 VAL A O 1
ATOM 1584 N N . LEU A 1 205 ? 3.492 -31.797 -3.823 1.00 55.91 205 LEU A N 1
ATOM 1585 C CA . LEU A 1 205 ? 3.483 -30.995 -5.054 1.00 55.91 205 LEU A CA 1
ATOM 1586 C C . LEU A 1 205 ? 2.394 -31.446 -6.036 1.00 55.91 205 LEU A C 1
ATOM 1588 O O . LEU A 1 205 ? 1.779 -30.604 -6.693 1.00 55.91 205 LEU A O 1
ATOM 1592 N N . GLU A 1 206 ? 2.126 -32.751 -6.123 1.00 67.19 206 GLU A N 1
ATOM 1593 C CA . GLU A 1 206 ? 1.026 -33.274 -6.943 1.00 67.19 206 GLU A CA 1
ATOM 1594 C C . GLU A 1 206 ? -0.345 -32.893 -6.357 1.00 67.19 206 GLU A C 1
ATOM 1596 O O . GLU A 1 206 ? -1.237 -32.484 -7.103 1.00 67.19 206 GLU A O 1
ATOM 1601 N N . ALA A 1 207 ? -0.493 -32.895 -5.026 1.00 62.22 207 ALA A N 1
ATOM 1602 C CA . ALA A 1 207 ? -1.719 -32.450 -4.360 1.00 62.22 207 ALA A CA 1
ATOM 1603 C C . ALA A 1 207 ? -1.972 -30.934 -4.494 1.00 62.22 207 ALA A C 1
ATOM 1605 O O . ALA A 1 207 ? -3.117 -30.508 -4.650 1.00 62.22 207 ALA A O 1
ATOM 1606 N N . GLU A 1 208 ? -0.925 -30.102 -4.460 1.00 65.94 208 GLU A N 1
ATOM 1607 C CA . GLU A 1 208 ? -1.056 -28.653 -4.676 1.00 65.94 208 GLU A CA 1
ATOM 1608 C C . GLU A 1 208 ? -1.512 -28.323 -6.112 1.00 65.94 208 GLU A C 1
ATOM 1610 O O . GLU A 1 208 ? -2.318 -27.408 -6.300 1.00 65.94 208 GLU A O 1
ATOM 1615 N N . ALA A 1 209 ? -1.082 -29.104 -7.112 1.00 60.94 209 ALA A N 1
ATOM 1616 C CA . ALA A 1 209 ? -1.468 -28.912 -8.512 1.00 60.94 209 ALA A CA 1
ATOM 1617 C C . ALA A 1 209 ? -2.937 -29.286 -8.804 1.00 60.94 209 ALA A C 1
ATOM 1619 O O . ALA A 1 209 ? -3.591 -28.618 -9.609 1.00 60.94 209 ALA A O 1
ATOM 1620 N N . GLU A 1 210 ? -3.483 -30.316 -8.148 1.00 67.06 210 GLU A N 1
ATOM 1621 C CA . GLU A 1 210 ? -4.899 -30.687 -8.303 1.00 67.06 210 GLU A CA 1
ATOM 1622 C C . GLU A 1 210 ? -5.841 -29.632 -7.693 1.00 67.06 210 GLU A C 1
ATOM 1624 O O . GLU A 1 210 ? -6.880 -29.315 -8.277 1.00 67.06 210 GLU A O 1
ATOM 1629 N N . ILE A 1 211 ? -5.438 -29.011 -6.578 1.00 61.81 211 ILE A N 1
ATOM 1630 C CA . ILE A 1 211 ? -6.210 -27.951 -5.910 1.00 61.81 211 ILE A CA 1
ATOM 1631 C C . ILE A 1 211 ? -6.254 -26.669 -6.757 1.00 61.81 211 ILE A C 1
ATOM 1633 O O . ILE A 1 211 ? -7.299 -26.014 -6.825 1.00 61.81 211 ILE A O 1
ATOM 1637 N N . GLU A 1 212 ? -5.151 -26.297 -7.420 1.00 68.06 212 GLU A N 1
ATOM 1638 C CA . GLU A 1 212 ? -5.146 -25.140 -8.329 1.00 68.06 212 GLU A CA 1
ATOM 1639 C C . GLU A 1 212 ? -6.067 -25.361 -9.539 1.00 68.06 212 GLU A C 1
ATOM 1641 O O . GLU A 1 212 ? -6.782 -24.438 -9.940 1.00 68.06 212 GLU A O 1
ATOM 1646 N N . LEU A 1 213 ? -6.123 -26.584 -10.077 1.00 66.25 213 LEU A N 1
ATOM 1647 C CA . LEU A 1 213 ? -6.968 -26.899 -11.229 1.00 66.25 213 LEU A CA 1
ATOM 1648 C C . LEU A 1 213 ? -8.467 -26.887 -10.878 1.00 66.25 213 LEU A C 1
ATOM 1650 O O . LEU A 1 213 ? -9.275 -26.372 -11.653 1.00 66.25 213 LEU A O 1
ATOM 1654 N N . GLU A 1 214 ? -8.853 -27.410 -9.708 1.00 68.69 214 GLU A N 1
ATOM 1655 C CA . GLU A 1 214 ? -10.247 -27.354 -9.240 1.00 68.69 214 GLU A CA 1
ATOM 1656 C C . GLU A 1 214 ? -10.711 -25.909 -8.993 1.00 68.69 214 GLU A C 1
ATOM 1658 O O . GLU A 1 214 ? -11.830 -25.549 -9.371 1.00 68.69 214 GLU A O 1
ATOM 1663 N N . ALA A 1 215 ? -9.838 -25.054 -8.448 1.00 66.25 215 ALA A N 1
ATOM 1664 C CA . ALA A 1 215 ? -10.141 -23.641 -8.226 1.00 66.25 215 ALA A CA 1
ATOM 1665 C C . ALA A 1 215 ? -10.299 -22.850 -9.540 1.00 66.25 215 ALA A C 1
ATOM 1667 O O . ALA A 1 215 ? -11.158 -21.966 -9.631 1.00 66.25 215 ALA A O 1
ATOM 1668 N N . GLU A 1 216 ? -9.508 -23.163 -10.574 1.00 66.38 216 GLU A N 1
ATOM 1669 C CA . GLU A 1 216 ? -9.678 -22.558 -11.901 1.00 66.38 216 GLU A CA 1
ATOM 1670 C C . GLU A 1 216 ? -10.987 -23.002 -12.573 1.00 66.38 216 GLU A C 1
ATOM 1672 O O . GLU A 1 216 ? -11.663 -22.177 -13.191 1.00 66.38 216 GLU A O 1
ATOM 1677 N N . ILE A 1 217 ? -11.396 -24.265 -12.413 1.00 67.31 217 ILE A N 1
ATOM 1678 C CA . ILE A 1 217 ? -12.658 -24.777 -12.974 1.00 67.31 217 ILE A CA 1
ATOM 1679 C C . ILE A 1 217 ? -13.871 -24.124 -12.296 1.00 67.31 217 ILE A C 1
ATOM 1681 O O . ILE A 1 217 ? -14.811 -23.722 -12.988 1.00 67.31 217 ILE A O 1
ATOM 1685 N N . GLU A 1 218 ? -13.850 -23.962 -10.970 1.00 68.69 218 GLU A N 1
ATOM 1686 C CA . GLU A 1 218 ? -14.936 -23.301 -10.231 1.00 68.69 218 GLU A CA 1
ATOM 1687 C C . GLU A 1 218 ? -15.065 -21.818 -10.629 1.00 68.69 218 GLU A C 1
ATOM 1689 O O . GLU A 1 218 ? -16.172 -21.326 -10.860 1.00 68.69 218 GLU A O 1
ATOM 1694 N N . ALA A 1 219 ? -13.939 -21.124 -10.831 1.00 70.44 219 ALA A N 1
ATOM 1695 C CA . ALA A 1 219 ? -13.935 -19.737 -11.295 1.00 70.44 219 ALA A CA 1
ATOM 1696 C C . ALA A 1 219 ? -14.471 -19.583 -12.731 1.00 70.44 219 ALA A C 1
ATOM 1698 O O . ALA A 1 219 ? -15.182 -18.620 -13.024 1.00 70.44 219 ALA A O 1
ATOM 1699 N N . VAL A 1 220 ? -14.157 -20.521 -13.632 1.00 72.94 220 VAL A N 1
ATOM 1700 C CA . VAL A 1 220 ? -14.698 -20.518 -15.002 1.00 72.94 220 VAL A CA 1
ATOM 1701 C C . VAL A 1 220 ? -16.207 -20.785 -14.992 1.00 72.94 220 VAL A C 1
ATOM 1703 O O . VAL A 1 220 ? -16.938 -20.101 -15.709 1.00 72.94 220 VAL A O 1
ATOM 1706 N N . ALA A 1 221 ? -16.687 -21.689 -14.133 1.00 72.19 221 ALA A N 1
ATOM 1707 C CA . ALA A 1 221 ? -18.115 -21.966 -13.981 1.00 72.19 221 ALA A CA 1
ATOM 1708 C C . ALA A 1 221 ? -18.896 -20.754 -13.438 1.00 72.19 221 ALA A C 1
ATOM 1710 O O . ALA A 1 221 ? -19.978 -20.445 -13.938 1.00 72.19 221 ALA A O 1
ATOM 1711 N N . GLU A 1 222 ? -18.348 -20.014 -12.467 1.00 70.56 222 GLU A N 1
ATOM 1712 C CA . GLU A 1 222 ? -18.976 -18.775 -11.983 1.00 70.56 222 GLU A CA 1
ATOM 1713 C C . GLU A 1 222 ? -19.058 -17.698 -13.077 1.00 70.56 222 GLU A C 1
ATOM 1715 O O . GLU A 1 222 ? -20.063 -16.993 -13.175 1.00 70.56 222 GLU A O 1
ATOM 1720 N N . ILE A 1 223 ? -18.034 -17.579 -13.928 1.00 71.56 223 ILE A N 1
ATOM 1721 C CA . ILE A 1 223 ? -18.031 -16.619 -15.042 1.00 71.56 223 ILE A CA 1
ATOM 1722 C C . ILE A 1 223 ? -19.096 -16.981 -16.085 1.00 71.56 223 ILE A C 1
ATOM 1724 O O . ILE A 1 223 ? -19.782 -16.088 -16.585 1.00 71.56 223 ILE A O 1
ATOM 1728 N N . GLU A 1 224 ? -19.258 -18.268 -16.395 1.00 73.62 224 GLU A N 1
ATOM 1729 C CA . GLU A 1 224 ? -20.239 -18.745 -17.376 1.00 73.62 224 GLU A CA 1
ATOM 1730 C C . GLU A 1 224 ? -21.680 -18.510 -16.890 1.00 73.62 224 GLU A C 1
ATOM 1732 O O . GLU A 1 224 ? -22.502 -17.971 -17.631 1.00 73.62 224 GLU A O 1
ATOM 1737 N N . VAL A 1 225 ? -21.957 -18.760 -15.605 1.00 74.62 225 VAL A N 1
ATOM 1738 C CA . VAL A 1 225 ? -23.265 -18.469 -14.989 1.00 74.62 225 VAL A CA 1
ATOM 1739 C C . VAL A 1 225 ? -23.553 -16.964 -14.951 1.00 74.62 225 VAL A C 1
ATOM 1741 O O . VAL A 1 225 ? -24.685 -16.539 -15.185 1.00 74.62 225 VAL A O 1
ATOM 1744 N N . VAL A 1 226 ? -22.548 -16.125 -14.680 1.00 74.94 226 VAL A N 1
ATOM 1745 C CA . VAL A 1 226 ? -22.718 -14.660 -14.698 1.00 74.94 226 VAL A CA 1
ATOM 1746 C C . VAL A 1 226 ? -23.001 -14.148 -16.114 1.00 74.94 226 VAL A C 1
ATOM 1748 O O . VAL A 1 226 ? -23.823 -13.242 -16.265 1.00 74.94 226 VAL A O 1
ATOM 1751 N N . ALA A 1 227 ? -22.378 -14.735 -17.140 1.00 75.75 227 ALA A N 1
ATOM 1752 C CA . ALA A 1 227 ? -22.646 -14.392 -18.535 1.00 75.75 227 ALA A CA 1
ATOM 1753 C C . ALA A 1 227 ? -24.082 -14.761 -18.947 1.00 75.75 227 ALA A C 1
ATOM 1755 O O . ALA A 1 227 ? -24.779 -13.927 -19.523 1.00 75.75 227 ALA A O 1
ATOM 1756 N N . GLU A 1 228 ? -24.555 -15.950 -18.566 1.00 73.31 228 GLU A N 1
ATOM 1757 C CA . GLU A 1 228 ? -25.917 -16.418 -18.863 1.00 73.31 228 GLU A CA 1
ATOM 1758 C C . GLU A 1 228 ? -26.980 -15.553 -18.154 1.00 73.31 228 GLU A C 1
ATOM 1760 O O . GLU A 1 228 ? -28.001 -15.186 -18.734 1.00 73.31 228 GLU A O 1
ATOM 1765 N N . ILE A 1 229 ? -26.710 -15.122 -16.916 1.00 73.00 229 ILE A N 1
ATOM 1766 C CA . ILE A 1 229 ? -27.587 -14.196 -16.181 1.00 73.00 229 ILE A CA 1
ATOM 1767 C C . ILE A 1 229 ? -27.601 -12.801 -16.826 1.00 73.00 229 ILE A C 1
ATOM 1769 O O . ILE A 1 229 ? -28.656 -12.167 -16.859 1.00 73.00 229 ILE A O 1
ATOM 1773 N N . GLN A 1 230 ? -26.469 -12.302 -17.333 1.00 70.38 230 GLN A N 1
ATOM 1774 C CA . GLN A 1 230 ? -26.440 -11.012 -18.033 1.00 70.38 230 GLN A CA 1
ATOM 1775 C C . GLN A 1 230 ? -27.237 -11.047 -19.337 1.00 70.38 230 GLN A C 1
ATOM 1777 O O . GLN A 1 230 ? -27.941 -10.080 -19.616 1.00 70.38 230 GLN A O 1
ATOM 1782 N N . GLU A 1 231 ? -27.182 -12.147 -20.087 1.00 75.56 231 GLU A N 1
ATOM 1783 C CA . GLU A 1 231 ? -27.936 -12.303 -21.335 1.00 75.56 231 GLU A CA 1
ATOM 1784 C C . GLU A 1 231 ? -29.454 -12.323 -21.066 1.00 75.56 231 GLU A C 1
ATOM 1786 O O . GLU A 1 231 ? -30.212 -11.608 -21.720 1.00 75.56 231 GLU A O 1
ATOM 1791 N N . VAL A 1 232 ? -29.896 -13.012 -20.005 1.00 75.00 232 VAL A N 1
ATOM 1792 C CA . VAL A 1 232 ? -31.308 -13.012 -19.568 1.00 75.00 232 VAL A CA 1
ATOM 1793 C C . VAL A 1 232 ? -31.772 -11.629 -19.085 1.00 75.00 232 VAL A C 1
ATOM 1795 O O . VAL A 1 232 ? -32.926 -11.250 -19.296 1.00 75.00 232 VAL A O 1
ATOM 1798 N N . ILE A 1 233 ? -30.896 -10.857 -18.431 1.00 74.62 233 ILE A N 1
ATOM 1799 C CA . ILE A 1 233 ? -31.209 -9.481 -18.011 1.00 74.62 233 ILE A CA 1
ATOM 1800 C C . ILE A 1 233 ? -31.319 -8.556 -19.232 1.00 74.62 233 ILE A C 1
ATOM 1802 O O . ILE A 1 233 ? -32.237 -7.739 -19.282 1.00 74.62 233 ILE A O 1
ATOM 1806 N N . GLU A 1 234 ? -30.437 -8.703 -20.222 1.00 74.12 234 GLU A N 1
ATOM 1807 C CA . GLU A 1 234 ? -30.442 -7.891 -21.444 1.00 74.12 234 GLU A CA 1
ATOM 1808 C C . GLU A 1 234 ? -31.671 -8.190 -22.326 1.00 74.12 234 GLU A C 1
ATOM 1810 O O . GLU A 1 234 ? -32.293 -7.263 -22.853 1.00 74.12 234 GLU A O 1
ATOM 1815 N N . GLU A 1 235 ? -32.109 -9.452 -22.411 1.00 72.69 235 GLU A N 1
ATOM 1816 C CA . GLU A 1 235 ? -33.373 -9.820 -23.069 1.00 72.69 235 GLU A CA 1
ATOM 1817 C C . GLU A 1 235 ? -34.601 -9.249 -22.336 1.00 72.69 235 GLU A C 1
ATOM 1819 O O . GLU A 1 235 ? -35.525 -8.741 -22.979 1.00 72.69 235 GLU A O 1
ATOM 1824 N N . ALA A 1 236 ? -34.596 -9.249 -20.998 1.00 67.69 236 ALA A N 1
ATOM 1825 C CA . ALA A 1 236 ? -35.685 -8.688 -20.195 1.00 67.69 236 ALA A CA 1
ATOM 1826 C C . ALA A 1 236 ? -35.779 -7.152 -20.286 1.00 67.69 236 ALA A C 1
ATOM 1828 O O . ALA A 1 236 ? -36.878 -6.596 -20.207 1.00 67.69 236 ALA A O 1
ATOM 1829 N N . GLU A 1 237 ? -34.655 -6.451 -20.465 1.00 66.81 237 GLU A N 1
ATOM 1830 C CA . GLU A 1 237 ? -34.649 -5.000 -20.687 1.00 66.81 237 GLU A CA 1
ATOM 1831 C C . GLU A 1 237 ? -35.132 -4.627 -22.099 1.00 66.81 237 GLU A C 1
ATOM 1833 O O . GLU A 1 237 ? -35.769 -3.584 -22.269 1.00 66.81 237 GLU A O 1
ATOM 1838 N N . ASN A 1 238 ? -34.915 -5.489 -23.096 1.00 64.75 238 ASN A N 1
ATOM 1839 C CA . ASN A 1 238 ? -35.332 -5.243 -24.480 1.00 64.75 238 ASN A CA 1
ATOM 1840 C C . ASN A 1 238 ? -36.837 -5.507 -24.723 1.00 64.75 238 ASN A C 1
ATOM 1842 O O . ASN A 1 238 ? -37.431 -4.933 -25.635 1.00 64.75 238 ASN A O 1
ATOM 1846 N N . GLU A 1 239 ? -37.495 -6.314 -23.882 1.00 64.31 239 GLU A N 1
ATOM 1847 C CA . GLU A 1 239 ? -38.963 -6.472 -23.885 1.00 64.31 239 GLU A CA 1
ATOM 1848 C C . GLU A 1 239 ? -39.710 -5.348 -23.132 1.00 64.31 239 GLU A C 1
ATOM 1850 O O . GLU A 1 239 ? -40.940 -5.258 -23.205 1.00 64.31 239 GLU A O 1
ATOM 1855 N N . ALA A 1 240 ? -38.997 -4.457 -22.433 1.00 58.00 240 ALA A N 1
ATOM 1856 C CA . ALA A 1 240 ? -39.576 -3.439 -21.553 1.00 58.00 240 ALA A CA 1
ATOM 1857 C C . ALA A 1 240 ? -39.781 -2.048 -22.197 1.00 58.00 240 ALA A C 1
ATOM 1859 O O . ALA A 1 240 ? -39.853 -1.048 -21.480 1.00 58.00 240 ALA A O 1
ATOM 1860 N N . GLU A 1 241 ? -39.942 -1.951 -23.523 1.00 59.19 241 GLU A N 1
ATOM 1861 C CA . GLU A 1 241 ? -40.510 -0.750 -24.158 1.00 59.19 241 GLU A CA 1
ATOM 1862 C C . GLU A 1 241 ? -42.043 -0.872 -24.280 1.00 59.19 241 GLU A C 1
ATOM 1864 O O . GLU A 1 241 ? -42.547 -1.562 -25.172 1.00 59.19 241 GLU A O 1
ATOM 1869 N N . PRO A 1 242 ? -42.849 -0.177 -23.451 1.00 56.19 242 PRO A N 1
ATOM 1870 C CA . PRO A 1 242 ? -44.263 -0.047 -23.744 1.00 56.19 242 PRO A CA 1
ATOM 1871 C C . PRO A 1 242 ? -44.442 0.953 -24.889 1.00 56.19 242 PRO A C 1
ATOM 1873 O O . PRO A 1 242 ? -44.078 2.125 -24.788 1.00 56.19 242 PRO A O 1
ATOM 1876 N N . ALA A 1 243 ? -45.060 0.474 -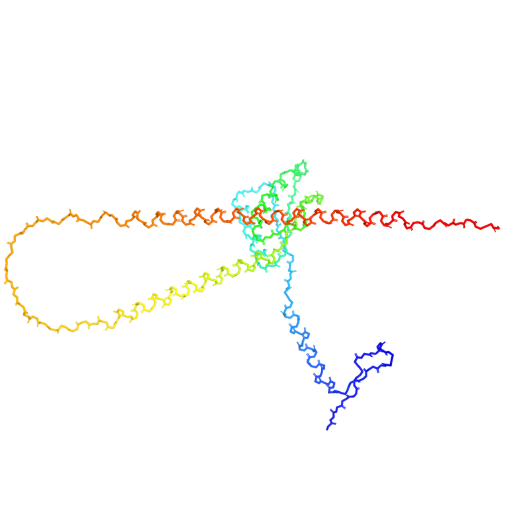25.968 1.00 60.19 243 ALA A N 1
ATOM 1877 C CA . ALA A 1 243 ? -45.580 1.276 -27.062 1.00 60.19 243 ALA A CA 1
ATOM 1878 C C . ALA A 1 243 ? -46.352 2.496 -26.529 1.00 60.19 243 ALA A C 1
ATOM 1880 O O . ALA A 1 243 ? -47.484 2.385 -26.050 1.00 60.19 243 ALA A O 1
ATOM 1881 N N . VAL A 1 244 ? -45.740 3.678 -26.628 1.00 58.81 244 VAL A N 1
ATOM 1882 C CA . VAL A 1 244 ? -46.415 4.948 -26.366 1.00 58.81 244 VAL A CA 1
ATOM 1883 C C . VAL A 1 244 ? -47.309 5.223 -27.571 1.00 58.81 244 VAL A C 1
ATOM 1885 O O . VAL A 1 244 ? -46.883 5.748 -28.600 1.00 58.81 244 VAL A O 1
ATOM 1888 N N . VAL A 1 245 ? -48.554 4.766 -27.461 1.00 54.19 245 VAL A N 1
ATOM 1889 C CA . VAL A 1 245 ? -49.635 5.062 -28.398 1.00 54.19 245 VAL A CA 1
ATOM 1890 C C . VAL A 1 245 ? -49.804 6.577 -28.457 1.00 54.19 245 VAL A C 1
ATOM 1892 O O . VAL A 1 245 ? -50.039 7.230 -27.443 1.00 54.19 245 VAL A O 1
ATOM 1895 N N . GLY A 1 246 ? -49.657 7.130 -29.659 1.00 54.22 246 GLY A N 1
ATOM 1896 C CA . GLY A 1 246 ? -49.966 8.523 -29.932 1.00 54.22 246 GLY A CA 1
ATOM 1897 C C . GLY A 1 246 ? -51.445 8.803 -29.692 1.00 54.22 246 GLY A C 1
ATOM 1898 O O . GLY A 1 246 ? -52.305 8.172 -30.305 1.00 54.22 246 GLY A O 1
ATOM 1899 N N . GLU A 1 247 ? -51.731 9.788 -28.848 1.00 45.78 247 GLU A N 1
ATOM 1900 C CA . GLU A 1 247 ? -53.023 10.459 -28.821 1.00 45.78 247 GLU A CA 1
ATOM 1901 C C . GLU A 1 247 ? -52.879 11.877 -29.366 1.00 45.78 247 GLU A C 1
ATOM 1903 O O . GLU A 1 247 ? -51.988 12.647 -29.008 1.00 45.78 247 GLU A O 1
ATOM 1908 N N . ALA A 1 248 ? -53.771 12.156 -30.307 1.00 50.94 248 ALA A N 1
ATOM 1909 C CA . ALA A 1 248 ? -53.921 13.394 -31.032 1.00 50.94 248 ALA A CA 1
ATOM 1910 C C . ALA A 1 248 ? -54.529 14.500 -30.158 1.00 50.94 248 ALA A C 1
ATOM 1912 O O . ALA A 1 248 ? -55.555 14.282 -29.511 1.00 50.94 248 ALA A O 1
ATOM 1913 N N . ASN A 1 249 ? -53.949 15.700 -30.229 1.00 44.41 249 ASN A N 1
ATOM 1914 C CA . ASN A 1 249 ? -54.640 16.977 -30.475 1.00 44.41 249 ASN A CA 1
ATOM 1915 C C . ASN A 1 249 ? -53.626 18.110 -30.651 1.00 44.41 249 ASN A C 1
ATOM 1917 O O . ASN A 1 249 ? -52.737 18.238 -29.781 1.00 44.41 249 ASN A O 1
#